Protein AF-A0A813DGF9-F1 (afdb_monomer_lite)

pLDDT: mean 77.92, std 21.29, range [31.31, 98.38]

InterPro domains:
  IPR001841 Zinc finger, RING-type [PS50089] (31-80)
  IPR013083 Zinc finger, RING/FYVE/PHD-type [G3DSA:3.30.40.10] (19-90)

Secondary structure (DSSP, 8-state):
--PPP------------------S-----B-TTT--BTTTTT-PPPPSSS------HHHHHHHHHHHHHHHSSEE-TTT--EEEEEEETTTTEEEEEE-SSSS--HHHHHHHHHHHHHHHHHHHHHHHHHHHHHHHHHHTTS------------------------PPP---------------------------------PPPPBPTTSSBEEEEEHHHHHHHHHHHH-SSPPPHHHHHHHHHS-S-B-TTT-PBPPTTSEEEEETTTTSSGGGTT--EEEHHHHHHHHH--PPP---GGGS-------S-S----------------

Structure (mmCIF, N/CA/C/O backbone):
data_AF-A0A813DGF9-F1
#
_entry.id   AF-A0A813DGF9-F1
#
loop_
_atom_site.group_PDB
_atom_site.id
_atom_site.type_symbol
_atom_site.label_atom_id
_atom_site.label_alt_id
_atom_site.label_comp_id
_atom_site.label_asym_id
_atom_site.label_entity_id
_atom_site.label_seq_id
_atom_site.pdbx_PDB_ins_code
_atom_site.Cartn_x
_atom_site.Cartn_y
_atom_site.Cartn_z
_atom_site.occupancy
_atom_site.B_iso_or_equiv
_atom_site.auth_seq_id
_atom_site.auth_comp_id
_atom_site.auth_asym_id
_atom_site.auth_atom_id
_atom_site.pdbx_PDB_model_num
ATOM 1 N N . MET A 1 1 ? -31.006 -5.789 -43.094 1.00 46.28 1 MET A N 1
ATOM 2 C CA . MET A 1 1 ? -30.765 -7.087 -42.427 1.00 46.28 1 MET A CA 1
ATOM 3 C C . MET A 1 1 ? -29.308 -7.429 -42.655 1.00 46.28 1 MET A C 1
ATOM 5 O O . MET A 1 1 ? -28.970 -8.020 -43.669 1.00 46.28 1 MET A O 1
ATOM 9 N N . THR A 1 2 ? -28.449 -6.931 -41.776 1.00 47.53 2 THR A N 1
ATOM 10 C CA . THR A 1 2 ? -26.991 -7.020 -41.894 1.00 47.53 2 THR A CA 1
ATOM 11 C C . THR A 1 2 ? -26.548 -7.972 -40.794 1.00 47.53 2 THR A C 1
ATOM 13 O O . THR A 1 2 ? -26.849 -7.726 -39.627 1.00 47.53 2 THR A O 1
ATOM 16 N N . GLN A 1 3 ? -25.976 -9.115 -41.166 1.00 48.59 3 GLN A N 1
ATOM 17 C CA . GLN A 1 3 ? -25.526 -10.118 -40.202 1.00 48.59 3 GLN A CA 1
ATOM 18 C C . GLN A 1 3 ? -24.265 -9.627 -39.472 1.00 48.59 3 GLN A C 1
ATOM 20 O O . GLN A 1 3 ? -23.427 -8.995 -40.114 1.00 48.59 3 GLN A O 1
ATOM 25 N N . PRO A 1 4 ? -24.113 -9.900 -38.163 1.00 60.97 4 PRO A N 1
ATOM 26 C CA . PRO A 1 4 ? -22.882 -9.606 -37.442 1.00 60.97 4 PRO A CA 1
ATOM 27 C C . PRO A 1 4 ? -21.800 -10.663 -37.718 1.00 60.97 4 PRO A C 1
ATOM 29 O O . PRO A 1 4 ? -22.067 -11.866 -37.700 1.00 60.97 4 PRO A O 1
ATOM 32 N N . ASP A 1 5 ? -20.580 -10.177 -37.949 1.00 49.19 5 ASP A N 1
ATOM 33 C CA . ASP A 1 5 ? -19.342 -10.944 -38.115 1.00 49.19 5 ASP A CA 1
ATOM 34 C C . ASP A 1 5 ? -18.959 -11.712 -36.830 1.00 49.19 5 ASP A C 1
ATOM 36 O O . ASP A 1 5 ? -18.790 -11.091 -35.775 1.00 49.19 5 ASP A O 1
ATOM 40 N N . PRO A 1 6 ? -18.751 -13.042 -36.880 1.00 61.94 6 PRO A N 1
ATOM 41 C CA . PRO A 1 6 ? -18.249 -13.825 -35.760 1.00 61.94 6 PRO A CA 1
ATOM 42 C C . PRO A 1 6 ? -16.731 -14.003 -35.896 1.00 61.94 6 PRO A C 1
ATOM 44 O O . PRO A 1 6 ? -16.253 -15.065 -36.291 1.00 61.94 6 PRO A O 1
ATOM 47 N N . SER A 1 7 ? -15.946 -12.969 -35.593 1.00 54.47 7 SER A N 1
ATOM 48 C CA . SER A 1 7 ? -14.483 -13.090 -35.636 1.00 54.47 7 SER A CA 1
ATOM 49 C C . SER A 1 7 ? -13.781 -12.264 -34.564 1.00 54.47 7 SER A C 1
ATOM 51 O O . SER A 1 7 ? -13.187 -11.238 -34.870 1.00 54.47 7 SER A O 1
ATOM 53 N N . LEU A 1 8 ? -13.763 -12.771 -33.328 1.00 48.72 8 LEU A N 1
ATOM 54 C CA . LEU A 1 8 ? -12.620 -12.624 -32.418 1.00 48.72 8 LEU A CA 1
ATOM 55 C C . LEU A 1 8 ? -12.470 -13.906 -31.591 1.00 48.72 8 LEU A C 1
ATOM 57 O O . LEU A 1 8 ? -13.038 -14.074 -30.514 1.00 48.72 8 LEU A O 1
ATOM 61 N N . ALA A 1 9 ? -11.715 -14.839 -32.162 1.00 43.53 9 ALA A N 1
ATOM 62 C CA . ALA A 1 9 ? -11.280 -16.063 -31.520 1.00 43.53 9 ALA A CA 1
ATOM 63 C C . ALA A 1 9 ? -10.125 -15.785 -30.541 1.00 43.53 9 ALA A C 1
ATOM 65 O O . ALA A 1 9 ? -9.100 -15.228 -30.919 1.00 43.53 9 ALA A O 1
ATOM 66 N N . GLY A 1 10 ? -10.307 -16.239 -29.299 1.00 39.06 10 GLY A N 1
ATOM 67 C CA . GLY A 1 10 ? -9.302 -16.954 -28.507 1.00 39.06 10 GLY A CA 1
ATOM 68 C C . GLY A 1 10 ? -7.955 -16.276 -28.267 1.00 39.06 10 GLY A C 1
ATOM 69 O O . GLY A 1 10 ? -6.962 -16.612 -28.908 1.00 39.06 10 GLY A O 1
ATOM 70 N N . VAL A 1 11 ? -7.875 -15.443 -27.228 1.00 43.91 11 VAL A N 1
ATOM 71 C CA . VAL A 1 11 ? -6.593 -15.153 -26.572 1.00 43.91 11 VAL A CA 1
ATOM 72 C C . VAL A 1 11 ? -6.198 -16.407 -25.785 1.00 43.91 11 VAL A C 1
ATOM 74 O O . VAL A 1 11 ? -6.754 -16.697 -24.727 1.00 43.91 11 VAL A O 1
ATOM 77 N N . ASN A 1 12 ? -5.296 -17.208 -26.351 1.00 37.22 12 ASN A N 1
ATOM 78 C CA . ASN A 1 12 ? -4.753 -18.403 -25.712 1.00 37.22 12 ASN A CA 1
ATOM 79 C C . ASN A 1 12 ? -4.005 -18.010 -24.431 1.00 37.22 12 ASN A C 1
ATOM 81 O O . ASN A 1 12 ? -2.872 -17.535 -24.483 1.00 37.22 12 ASN A O 1
ATOM 85 N N . GLY A 1 13 ? -4.628 -18.238 -23.275 1.00 36.44 13 GLY A N 1
ATOM 86 C CA . GLY A 1 13 ? -3.949 -18.234 -21.985 1.00 36.44 13 GLY A CA 1
ATOM 87 C C . GLY A 1 13 ? -2.981 -19.410 -21.916 1.00 36.44 13 GLY A C 1
ATOM 88 O O . GLY A 1 13 ? -3.355 -20.507 -21.505 1.00 36.44 13 GLY A O 1
ATOM 89 N N . THR A 1 14 ? -1.736 -19.200 -22.341 1.00 37.06 14 THR A N 1
ATOM 90 C CA . THR A 1 14 ? -0.637 -20.141 -22.112 1.00 37.06 14 THR A CA 1
ATOM 91 C C . THR A 1 14 ? -0.385 -20.252 -20.614 1.00 37.06 14 THR A C 1
ATOM 93 O O . THR A 1 14 ? 0.343 -19.458 -20.021 1.00 37.06 14 THR A O 1
ATOM 96 N N . SER A 1 15 ? -1.017 -21.250 -19.999 1.00 39.31 15 SER A N 1
ATOM 97 C CA . SER A 1 15 ? -0.647 -21.761 -18.686 1.00 39.31 15 SER A CA 1
ATOM 98 C C . SER A 1 15 ? 0.776 -22.311 -18.794 1.00 39.31 15 SER A C 1
ATOM 100 O O . SER A 1 15 ? 1.014 -23.353 -19.404 1.00 39.31 15 SER A O 1
ATOM 102 N N . LEU A 1 16 ? 1.742 -21.546 -18.286 1.00 40.16 16 LEU A N 1
ATOM 103 C CA . LEU A 1 16 ? 3.156 -21.905 -18.273 1.00 40.16 16 LEU A CA 1
ATOM 104 C C . LEU A 1 16 ? 3.376 -23.033 -17.259 1.00 40.16 16 LEU A C 1
ATOM 106 O O . LEU A 1 16 ? 3.715 -22.805 -16.099 1.00 40.16 16 LEU A O 1
ATOM 110 N N . THR A 1 17 ? 3.171 -24.271 -17.700 1.00 36.09 17 THR A N 1
ATOM 111 C CA . THR A 1 17 ? 3.641 -25.455 -16.985 1.00 36.09 17 THR A CA 1
ATOM 112 C C . THR A 1 17 ? 5.164 -25.506 -17.064 1.00 36.09 17 THR A C 1
ATOM 114 O O . THR A 1 17 ? 5.738 -25.571 -18.153 1.00 36.09 17 THR A O 1
ATOM 117 N N . CYS A 1 18 ? 5.805 -25.473 -15.897 1.00 37.09 18 CYS A N 1
ATOM 118 C CA . CYS A 1 18 ? 7.246 -25.569 -15.690 1.00 37.09 18 CYS A CA 1
ATOM 119 C C . CYS A 1 18 ? 7.809 -26.864 -16.309 1.00 37.09 18 CYS A C 1
ATOM 121 O O . CYS A 1 18 ? 7.791 -27.926 -15.690 1.00 37.09 18 CYS A O 1
ATOM 123 N N . SER A 1 19 ? 8.280 -26.788 -17.556 1.00 48.47 19 SER A N 1
ATOM 124 C CA . SER A 1 19 ? 9.034 -27.868 -18.195 1.00 48.47 19 SER A CA 1
ATOM 125 C C . SER A 1 19 ? 10.502 -27.717 -17.822 1.00 48.47 19 SER A C 1
ATOM 127 O O . SER A 1 19 ? 11.216 -26.858 -18.333 1.00 48.47 19 SER A O 1
ATOM 129 N N . SER A 1 20 ? 10.922 -28.552 -16.879 1.00 51.28 20 SER A N 1
ATOM 130 C CA . SER A 1 20 ? 12.272 -28.625 -16.333 1.00 51.28 20 SER A CA 1
ATOM 131 C C . SER A 1 20 ? 13.249 -29.209 -17.366 1.00 51.28 20 SER A C 1
ATOM 133 O O . SER A 1 20 ? 13.481 -30.416 -17.385 1.00 51.28 20 SER A O 1
ATOM 135 N N . MET A 1 21 ? 13.831 -28.370 -18.229 1.00 57.44 21 MET A N 1
ATOM 136 C CA . MET A 1 21 ? 15.004 -28.745 -19.029 1.00 57.44 21 MET A CA 1
ATOM 137 C C . MET A 1 21 ? 16.283 -28.377 -18.273 1.00 57.44 21 MET A C 1
ATOM 139 O O . MET A 1 21 ? 16.509 -27.225 -17.918 1.00 57.44 21 MET A O 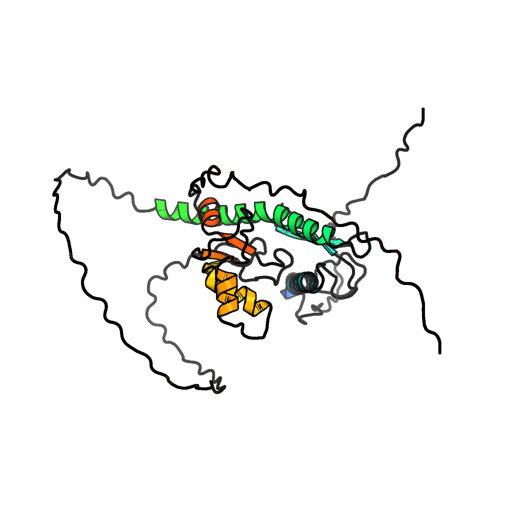1
ATOM 143 N N . GLN A 1 22 ? 17.105 -29.389 -18.005 1.00 57.62 22 GLN A N 1
ATOM 144 C CA . GLN A 1 22 ? 18.381 -29.282 -17.303 1.00 57.62 22 GLN A CA 1
ATOM 145 C C . GLN A 1 22 ? 19.440 -28.703 -18.255 1.00 57.62 22 GLN A C 1
ATOM 147 O O . GLN A 1 22 ? 20.013 -29.431 -19.063 1.00 57.62 22 GLN A O 1
ATOM 152 N N . SER A 1 23 ? 19.697 -27.397 -18.178 1.00 54.53 23 SER A N 1
ATOM 153 C CA . SER A 1 23 ? 20.867 -26.771 -18.802 1.00 54.53 23 SER A CA 1
ATOM 154 C C . SER A 1 23 ? 22.012 -26.713 -17.790 1.00 54.53 23 SER A C 1
ATOM 156 O O . SER A 1 23 ? 21.950 -25.978 -16.805 1.00 54.53 23 SER A O 1
ATOM 158 N N . ALA A 1 24 ? 23.045 -27.521 -18.028 1.00 56.22 24 ALA A N 1
ATOM 159 C CA . ALA A 1 24 ? 24.290 -27.524 -17.273 1.00 56.22 24 ALA A CA 1
ATOM 160 C C . ALA A 1 24 ? 25.056 -26.214 -17.524 1.00 56.22 24 ALA A C 1
ATOM 162 O O . ALA A 1 24 ? 25.462 -25.946 -18.653 1.00 56.22 24 ALA A O 1
ATOM 163 N N . GLY A 1 25 ? 25.217 -25.414 -16.469 1.00 54.81 25 GLY A N 1
ATOM 164 C CA . GLY A 1 25 ? 25.826 -24.083 -16.508 1.00 54.81 25 GLY A CA 1
ATOM 165 C C . GLY A 1 25 ? 24.845 -22.994 -16.082 1.00 54.81 25 GLY A C 1
ATOM 166 O O . GLY A 1 25 ? 24.588 -22.064 -16.838 1.00 54.81 25 GLY A O 1
ATOM 167 N N . THR A 1 26 ? 24.239 -23.128 -14.901 1.00 58.81 26 THR A N 1
ATOM 168 C CA . THR A 1 26 ? 23.532 -22.008 -14.276 1.00 58.81 26 THR A CA 1
ATOM 169 C C . THR A 1 26 ? 24.588 -21.049 -13.747 1.00 58.81 26 THR A C 1
ATOM 171 O O . THR A 1 26 ? 25.008 -21.177 -12.599 1.00 58.81 26 THR A O 1
ATOM 174 N N . ASP A 1 27 ? 25.050 -20.133 -14.599 1.00 71.31 27 ASP A N 1
ATOM 175 C CA . ASP A 1 27 ? 25.635 -18.887 -14.111 1.00 71.31 27 ASP A CA 1
ATOM 176 C C . ASP A 1 27 ? 24.676 -18.333 -13.054 1.00 71.31 27 ASP A C 1
ATOM 178 O O . ASP A 1 27 ? 23.461 -18.272 -13.288 1.00 71.31 27 ASP A O 1
ATOM 182 N N . ASP A 1 28 ? 25.204 -18.027 -11.870 1.00 86.69 28 ASP A N 1
ATOM 183 C CA . ASP A 1 28 ? 24.449 -17.458 -10.761 1.00 86.69 28 ASP A CA 1
ATOM 184 C C . ASP A 1 28 ? 23.833 -16.139 -11.224 1.00 86.69 28 ASP A C 1
ATOM 186 O O . ASP A 1 28 ? 24.454 -15.082 -11.185 1.00 86.69 28 ASP A O 1
ATOM 190 N N . ALA A 1 29 ? 22.609 -16.205 -11.740 1.00 95.00 29 ALA A N 1
ATOM 191 C CA . ALA A 1 29 ? 21.920 -15.029 -12.219 1.00 95.00 29 ALA A CA 1
ATOM 192 C C . ALA A 1 29 ? 21.673 -14.092 -11.031 1.00 95.00 29 ALA A C 1
ATOM 194 O O . ALA A 1 29 ? 21.059 -14.480 -10.034 1.00 95.00 29 ALA A O 1
ATOM 195 N N . GLU A 1 30 ? 22.136 -12.853 -11.145 1.00 97.75 30 GLU A N 1
ATOM 196 C CA . GLU A 1 30 ? 22.025 -11.838 -10.101 1.00 97.75 30 GLU A CA 1
ATOM 197 C C . GLU A 1 30 ? 20.956 -10.800 -10.448 1.00 97.75 30 GLU A C 1
ATOM 199 O O . GLU A 1 30 ? 20.675 -10.496 -11.611 1.00 97.75 30 GLU A O 1
ATOM 204 N N . CYS A 1 31 ? 20.330 -10.241 -9.415 1.00 97.94 31 CYS A N 1
ATOM 205 C CA . CYS A 1 31 ? 19.425 -9.110 -9.564 1.00 97.94 31 CYS A CA 1
ATOM 206 C C . CYS A 1 31 ? 20.215 -7.860 -9.968 1.00 97.94 31 CYS A C 1
ATOM 208 O O . CYS A 1 31 ? 21.104 -7.442 -9.234 1.00 97.94 31 CYS A O 1
ATOM 210 N N . ILE A 1 32 ? 19.829 -7.179 -11.050 1.00 98.00 32 ILE A N 1
ATOM 211 C CA . ILE A 1 32 ? 20.563 -5.988 -11.519 1.00 98.00 32 ILE A CA 1
ATOM 212 C C . ILE A 1 32 ? 20.507 -4.789 -10.550 1.00 98.00 32 ILE A C 1
ATOM 214 O O . ILE A 1 32 ? 21.268 -3.840 -10.699 1.00 98.00 32 ILE A O 1
ATOM 218 N N . ILE A 1 33 ? 19.560 -4.782 -9.601 1.00 97.94 33 ILE A N 1
ATOM 219 C CA . ILE A 1 33 ? 19.364 -3.664 -8.662 1.00 97.94 33 ILE A CA 1
ATOM 220 C C . ILE A 1 33 ? 20.165 -3.876 -7.376 1.00 97.94 33 ILE A C 1
ATOM 222 O O . ILE A 1 33 ? 20.836 -2.955 -6.923 1.00 97.94 33 ILE A O 1
ATOM 226 N N . CYS A 1 34 ? 20.069 -5.056 -6.757 1.00 97.88 34 CYS A N 1
ATOM 227 C CA . CYS A 1 34 ? 20.742 -5.334 -5.484 1.00 97.88 34 CYS A CA 1
ATOM 228 C C . CYS A 1 34 ? 22.014 -6.179 -5.623 1.00 97.88 34 CYS A C 1
ATOM 230 O O . CYS A 1 34 ? 22.696 -6.368 -4.625 1.00 97.88 34 CYS A O 1
ATOM 232 N N . PHE A 1 35 ? 22.318 -6.685 -6.825 1.00 97.25 35 PHE A N 1
ATOM 233 C CA . PHE A 1 35 ? 23.458 -7.565 -7.119 1.00 97.25 35 PHE A CA 1
ATOM 234 C C . PHE A 1 35 ? 23.500 -8.836 -6.261 1.00 97.25 35 PHE A C 1
ATOM 236 O O . PHE A 1 35 ? 24.558 -9.384 -5.985 1.00 97.25 35 PHE A O 1
ATOM 243 N N . GLU A 1 36 ? 22.338 -9.310 -5.809 1.00 97.81 36 GLU A N 1
ATOM 244 C CA . GLU A 1 36 ? 22.239 -10.560 -5.058 1.00 97.81 36 GLU A CA 1
ATOM 245 C C . GLU A 1 36 ? 21.766 -11.695 -5.961 1.00 97.81 36 GLU A C 1
ATOM 247 O O . GLU A 1 36 ? 20.952 -11.476 -6.867 1.00 97.81 36 GLU A O 1
ATOM 252 N N . SER A 1 37 ? 22.234 -12.912 -5.671 1.00 96.12 37 SER A N 1
ATOM 253 C CA . SER A 1 37 ? 21.814 -14.131 -6.365 1.00 96.12 37 SER A CA 1
ATOM 254 C C . SER A 1 37 ? 20.291 -14.276 -6.347 1.00 96.12 37 SER A C 1
ATOM 256 O O . SER A 1 37 ? 19.638 -14.220 -5.302 1.00 96.12 37 SER A O 1
ATOM 258 N N . LEU A 1 38 ? 19.695 -14.493 -7.517 1.00 96.00 38 LEU A N 1
ATOM 259 C CA . LEU A 1 38 ? 18.248 -14.658 -7.634 1.00 96.00 38 LEU A CA 1
ATOM 260 C C . LEU A 1 38 ? 17.785 -15.950 -6.963 1.00 96.00 38 LEU A C 1
ATOM 262 O O . LEU A 1 38 ? 16.690 -15.982 -6.408 1.00 96.00 38 LEU A O 1
ATOM 266 N N . SER A 1 39 ? 18.633 -16.978 -6.914 1.00 94.44 39 SER A N 1
ATOM 267 C CA . SER A 1 39 ? 18.348 -18.237 -6.220 1.00 94.44 39 SER A CA 1
ATOM 268 C C . SER A 1 39 ? 18.090 -18.030 -4.723 1.00 94.44 39 SER A C 1
ATOM 270 O O . SER A 1 39 ? 17.161 -18.624 -4.178 1.00 94.44 39 SER A O 1
ATOM 272 N N . SER A 1 40 ? 18.841 -17.141 -4.059 1.00 94.44 40 SER A N 1
ATOM 273 C CA . SER A 1 40 ? 18.630 -16.833 -2.633 1.00 94.44 40 SER A CA 1
ATOM 274 C C . SER A 1 40 ? 17.416 -15.930 -2.385 1.00 94.44 40 SER A C 1
ATOM 276 O O . SER A 1 40 ? 16.886 -15.891 -1.275 1.00 94.44 40 SER A O 1
ATOM 278 N N . ARG A 1 41 ? 16.940 -15.228 -3.421 1.00 95.31 41 ARG A N 1
ATOM 279 C CA . ARG A 1 41 ? 15.802 -14.296 -3.370 1.00 95.31 41 ARG A CA 1
ATOM 280 C C . ARG A 1 41 ? 14.483 -14.880 -3.889 1.00 95.31 41 ARG A C 1
ATOM 282 O O . ARG A 1 41 ? 13.515 -14.138 -4.046 1.00 95.31 41 ARG A O 1
ATOM 289 N N . GLY A 1 42 ? 14.424 -16.190 -4.130 1.00 93.81 42 GLY A N 1
ATOM 290 C CA . GLY A 1 42 ? 13.212 -16.871 -4.601 1.00 93.81 42 GLY A CA 1
ATOM 291 C C . GLY A 1 42 ? 12.993 -16.818 -6.118 1.00 93.81 42 GLY A C 1
ATOM 292 O O . GLY A 1 42 ? 11.888 -17.085 -6.583 1.00 93.81 42 GLY A O 1
ATOM 293 N N . GLY A 1 43 ? 14.033 -16.496 -6.887 1.00 94.31 43 GLY A N 1
ATOM 294 C CA . GLY A 1 43 ? 14.056 -16.515 -8.348 1.00 94.31 43 GLY A CA 1
ATOM 295 C C . GLY A 1 43 ? 13.928 -15.142 -9.012 1.00 94.31 43 GLY A C 1
ATOM 296 O O . GLY A 1 43 ? 13.803 -14.100 -8.361 1.00 94.31 43 GLY A O 1
ATOM 297 N N . SER A 1 44 ? 13.983 -15.151 -10.345 1.00 96.00 44 SER A N 1
ATOM 298 C CA . SER A 1 44 ? 13.740 -13.973 -11.177 1.00 96.00 44 SER A CA 1
ATOM 299 C C . SER A 1 44 ? 12.242 -13.717 -11.354 1.00 96.00 44 SER A C 1
ATOM 301 O O . SER A 1 44 ? 11.433 -14.644 -11.446 1.00 96.00 44 SER A O 1
ATOM 303 N N . VAL A 1 45 ? 11.856 -12.443 -11.428 1.00 96.06 45 VAL A N 1
ATOM 304 C CA . VAL A 1 45 ? 10.492 -12.068 -11.818 1.00 96.06 45 VAL A CA 1
ATOM 305 C C . VAL A 1 45 ? 10.347 -12.194 -13.337 1.00 96.06 45 VAL A C 1
ATOM 307 O O . VAL A 1 45 ? 11.154 -11.608 -14.062 1.00 96.06 45 VAL A O 1
ATOM 310 N N . PRO A 1 46 ? 9.322 -12.904 -13.846 1.00 96.00 46 PRO A N 1
ATOM 311 C CA . PRO A 1 46 ? 9.025 -12.896 -15.271 1.00 96.00 46 PRO A CA 1
ATOM 312 C C . PRO A 1 46 ? 8.534 -11.506 -15.686 1.00 96.00 46 PRO A C 1
ATOM 314 O O . PRO A 1 46 ? 7.555 -10.993 -15.140 1.00 96.00 46 PRO A O 1
ATOM 317 N N . LEU A 1 47 ? 9.219 -10.888 -16.648 1.00 96.56 47 LEU A N 1
ATOM 318 C CA . LEU A 1 47 ? 8.857 -9.565 -17.145 1.00 96.56 47 LEU A CA 1
ATOM 319 C C . LEU A 1 47 ? 7.784 -9.674 -18.239 1.00 96.56 47 LEU A C 1
ATOM 321 O O . LEU A 1 47 ? 7.956 -10.458 -19.170 1.00 96.56 47 LEU A O 1
ATOM 325 N N . PRO A 1 48 ? 6.710 -8.864 -18.189 1.00 96.19 48 PRO A N 1
ATOM 326 C CA . PRO A 1 48 ? 5.680 -8.847 -19.232 1.00 96.19 48 PRO A CA 1
ATOM 327 C C . PRO A 1 48 ? 6.090 -8.047 -20.487 1.00 96.19 48 PRO A C 1
ATOM 329 O O . PRO A 1 48 ? 5.298 -7.898 -21.416 1.00 96.19 48 PRO A O 1
ATOM 332 N N . CYS A 1 49 ? 7.304 -7.492 -20.518 1.00 96.00 49 CYS A N 1
ATOM 333 C CA . CYS A 1 49 ? 7.891 -6.800 -21.666 1.00 96.00 49 CYS A CA 1
ATOM 334 C C . CYS A 1 49 ? 9.108 -7.557 -22.217 1.00 96.00 49 CYS A C 1
ATOM 336 O O . CYS A 1 49 ? 9.587 -8.513 -21.617 1.00 96.00 49 CYS A O 1
ATOM 338 N N . ASP A 1 50 ? 9.659 -7.086 -23.337 1.00 96.88 50 ASP A N 1
ATOM 339 C CA . ASP A 1 50 ? 10.756 -7.760 -24.051 1.00 96.88 50 ASP A CA 1
ATOM 340 C C . ASP A 1 50 ? 12.143 -7.611 -23.393 1.00 96.88 50 ASP A C 1
ATOM 342 O O . ASP A 1 50 ? 13.150 -8.083 -23.930 1.00 96.88 50 ASP A O 1
ATOM 346 N N . CYS A 1 51 ? 12.212 -6.972 -22.222 1.00 97.69 51 CYS A N 1
ATOM 347 C CA . CYS A 1 51 ? 13.442 -6.810 -21.454 1.00 97.69 51 CYS A CA 1
ATOM 348 C C . CYS A 1 51 ? 14.043 -8.166 -21.066 1.00 97.69 51 CYS A C 1
ATOM 350 O O . CYS A 1 51 ? 13.342 -9.080 -20.639 1.00 97.69 51 CYS A O 1
ATOM 352 N N . LYS A 1 52 ? 15.371 -8.275 -21.168 1.00 97.00 52 LYS A N 1
ATOM 353 C CA . LYS A 1 52 ? 16.136 -9.474 -20.773 1.00 97.00 52 LYS A CA 1
ATOM 354 C C . LYS A 1 52 ? 16.843 -9.327 -19.425 1.00 97.00 52 LYS A C 1
ATOM 356 O O . LYS A 1 52 ? 17.599 -10.199 -19.022 1.00 97.00 52 LYS A O 1
ATOM 361 N N . VAL A 1 53 ? 16.606 -8.208 -18.750 1.00 97.19 53 VAL A N 1
ATOM 362 C CA . VAL A 1 53 ? 17.203 -7.889 -17.456 1.00 97.19 53 VAL A CA 1
ATOM 363 C C . VAL A 1 53 ? 16.485 -8.663 -16.356 1.00 97.19 53 VAL A C 1
ATOM 365 O O . VAL A 1 53 ? 15.267 -8.827 -16.407 1.00 97.19 53 VAL A O 1
ATOM 368 N N . LEU A 1 54 ? 17.236 -9.134 -15.365 1.00 97.38 54 LEU A N 1
ATOM 369 C CA . LEU A 1 54 ? 16.706 -9.949 -14.282 1.00 97.38 54 LEU A CA 1
ATOM 370 C C . LEU A 1 54 ? 16.609 -9.146 -12.982 1.00 97.38 54 LEU A C 1
ATOM 372 O O . LEU A 1 54 ? 17.531 -8.428 -12.588 1.00 97.38 54 LEU A O 1
ATOM 376 N N . TYR A 1 55 ? 15.474 -9.297 -12.307 1.00 98.12 55 TYR A N 1
ATOM 377 C CA . TYR A 1 55 ? 15.165 -8.649 -11.037 1.00 98.12 55 TYR A CA 1
ATOM 378 C C . TYR A 1 55 ? 14.659 -9.690 -10.044 1.00 98.12 55 TYR A C 1
ATOM 380 O O . TYR A 1 55 ? 13.913 -10.594 -10.429 1.00 98.12 55 TYR A O 1
ATOM 388 N N . CYS A 1 56 ? 15.007 -9.541 -8.767 1.00 97.50 56 CYS A N 1
ATOM 389 C CA . CYS A 1 56 ? 14.298 -10.245 -7.703 1.00 97.50 56 CYS A CA 1
ATOM 390 C C . CYS A 1 56 ? 12.923 -9.598 -7.464 1.00 97.50 56 CYS A C 1
ATOM 392 O O . CYS A 1 56 ? 12.707 -8.428 -7.801 1.00 97.50 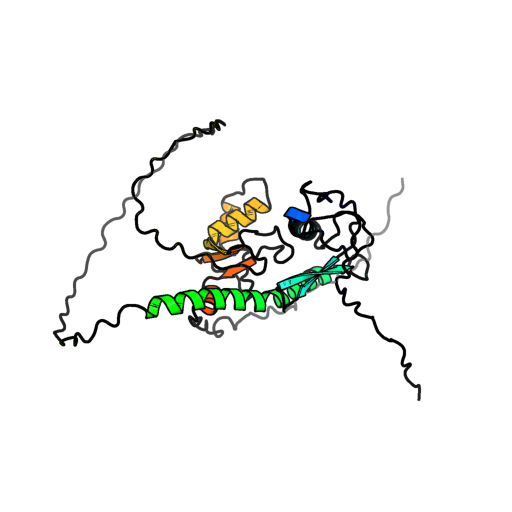56 CYS A O 1
ATOM 394 N N . SER A 1 57 ? 12.001 -10.346 -6.853 1.00 94.88 57 SER A N 1
ATOM 395 C CA . SER A 1 57 ? 10.633 -9.885 -6.559 1.00 94.88 57 SER A CA 1
ATOM 396 C C . SER A 1 57 ? 10.596 -8.571 -5.784 1.00 94.88 57 SER A C 1
ATOM 398 O O . SER A 1 57 ? 9.859 -7.662 -6.156 1.00 94.88 57 SER A O 1
ATOM 400 N N . HIS A 1 58 ? 11.448 -8.435 -4.766 1.00 95.00 58 HIS A N 1
ATOM 401 C CA . HIS A 1 58 ? 11.497 -7.250 -3.916 1.00 95.00 58 HIS A CA 1
ATOM 402 C C . HIS A 1 58 ? 11.961 -5.991 -4.664 1.00 95.00 58 HIS A C 1
ATOM 404 O O . HIS A 1 58 ? 11.339 -4.937 -4.558 1.00 95.00 58 HIS A O 1
ATOM 410 N N . CYS A 1 59 ? 13.046 -6.085 -5.440 1.00 97.38 59 CYS A N 1
ATOM 411 C CA . CYS A 1 59 ? 13.557 -4.942 -6.197 1.00 97.38 59 CYS A CA 1
ATOM 412 C C . CYS A 1 59 ? 12.621 -4.542 -7.340 1.00 97.38 59 CYS A C 1
ATOM 414 O O . CYS A 1 59 ? 12.487 -3.351 -7.612 1.00 97.38 59 CYS A O 1
ATOM 416 N N . TRP A 1 60 ? 11.972 -5.515 -7.986 1.00 97.25 60 TRP A N 1
ATOM 417 C CA . TRP A 1 60 ? 10.959 -5.250 -9.005 1.00 97.25 60 TRP A CA 1
ATOM 418 C C . TRP A 1 60 ? 9.770 -4.483 -8.420 1.00 97.25 60 TRP A C 1
ATOM 420 O O . TRP A 1 60 ? 9.460 -3.392 -8.894 1.00 97.25 60 TRP A O 1
ATOM 430 N N . ASP A 1 61 ? 9.165 -5.003 -7.349 1.00 95.94 61 ASP A N 1
ATOM 431 C CA . ASP A 1 61 ? 8.019 -4.379 -6.679 1.00 95.94 61 ASP A CA 1
ATOM 432 C C . ASP A 1 61 ? 8.343 -2.962 -6.185 1.00 95.94 61 ASP A C 1
ATOM 434 O O . ASP A 1 61 ? 7.631 -2.006 -6.495 1.00 95.94 61 ASP A O 1
ATOM 438 N N . ARG A 1 62 ? 9.491 -2.791 -5.516 1.00 95.38 62 ARG A N 1
ATOM 439 C CA . ARG A 1 62 ? 9.941 -1.478 -5.037 1.00 95.38 62 ARG A CA 1
ATOM 440 C C . ARG A 1 62 ? 10.152 -0.478 -6.169 1.00 95.38 62 ARG A C 1
ATOM 442 O O . ARG A 1 62 ? 9.845 0.701 -6.003 1.00 95.38 62 ARG A O 1
ATOM 449 N N . ALA A 1 63 ? 10.692 -0.917 -7.303 1.00 96.81 63 ALA A N 1
ATOM 450 C CA . ALA A 1 63 ? 10.917 -0.032 -8.437 1.00 96.81 63 ALA A CA 1
ATOM 451 C C . ALA A 1 63 ? 9.599 0.378 -9.121 1.00 96.81 63 ALA A C 1
ATOM 453 O O . ALA A 1 63 ? 9.464 1.540 -9.504 1.00 96.81 63 ALA A O 1
ATOM 454 N N . LEU A 1 64 ? 8.612 -0.525 -9.199 1.00 95.94 64 LEU A N 1
ATOM 455 C CA . LEU A 1 64 ? 7.260 -0.186 -9.659 1.00 95.94 64 LEU A CA 1
ATOM 456 C C . LEU A 1 64 ? 6.553 0.776 -8.698 1.00 95.94 64 LEU A C 1
ATOM 458 O O . LEU A 1 64 ? 5.945 1.750 -9.137 1.00 95.94 64 LEU A O 1
ATOM 462 N N . ALA A 1 65 ? 6.661 0.543 -7.389 1.00 94.19 65 ALA A N 1
ATOM 463 C CA . ALA A 1 65 ? 6.112 1.442 -6.378 1.00 94.19 65 ALA A CA 1
ATOM 464 C C . ALA A 1 65 ? 6.723 2.847 -6.495 1.00 94.19 65 ALA A C 1
ATOM 466 O O . ALA A 1 65 ? 6.005 3.844 -6.516 1.00 94.19 65 ALA A O 1
ATOM 467 N N . ALA A 1 66 ? 8.048 2.924 -6.662 1.00 93.75 66 ALA A N 1
ATOM 468 C CA . ALA A 1 66 ? 8.752 4.187 -6.850 1.00 93.75 66 ALA A CA 1
ATOM 469 C C . ALA A 1 66 ? 8.299 4.926 -8.118 1.00 93.75 66 ALA A C 1
ATOM 471 O O . ALA A 1 66 ? 8.068 6.134 -8.066 1.00 93.75 66 ALA A O 1
ATOM 472 N N . SER A 1 67 ? 8.131 4.225 -9.247 1.00 94.75 67 SER A N 1
ATOM 473 C CA . SER A 1 67 ? 7.630 4.867 -10.465 1.00 94.75 67 SER A CA 1
ATOM 474 C C . SER A 1 67 ? 6.190 5.351 -10.291 1.00 94.75 67 SER A C 1
ATOM 476 O O . SER A 1 67 ? 5.859 6.437 -10.758 1.00 94.75 67 SER A O 1
ATOM 478 N N . MET A 1 68 ? 5.348 4.608 -9.568 1.00 91.19 68 MET A N 1
ATOM 479 C CA . MET A 1 68 ? 3.972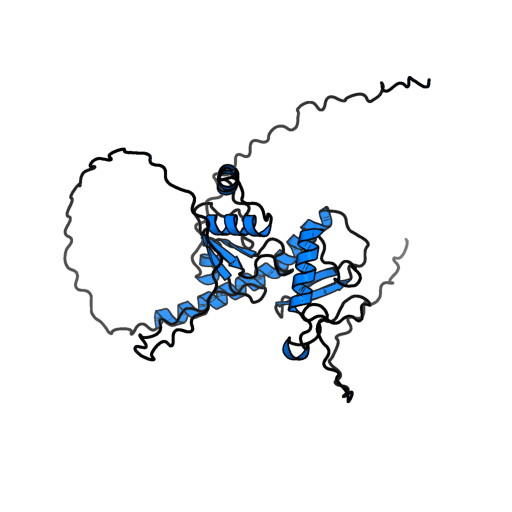 5.026 -9.301 1.00 91.19 68 MET A CA 1
ATOM 480 C C . MET A 1 68 ? 3.895 6.285 -8.453 1.00 91.19 68 MET A C 1
ATOM 482 O O . MET A 1 68 ? 3.112 7.174 -8.776 1.00 91.19 68 MET A O 1
ATOM 486 N N . SER A 1 69 ? 4.728 6.396 -7.422 1.00 89.19 69 SER A N 1
ATOM 487 C CA . SER A 1 69 ? 4.805 7.618 -6.620 1.00 89.19 69 SER A CA 1
ATOM 488 C C . SER A 1 69 ? 5.350 8.798 -7.429 1.00 89.19 69 SER A C 1
ATOM 490 O O . SER A 1 69 ? 4.892 9.921 -7.255 1.00 89.19 69 SER A O 1
ATOM 492 N N . ALA A 1 70 ? 6.302 8.554 -8.337 1.00 91.00 70 ALA A N 1
ATOM 493 C CA . ALA A 1 70 ? 6.949 9.614 -9.110 1.00 91.00 70 ALA A CA 1
ATOM 494 C C . ALA A 1 70 ? 6.125 10.115 -10.309 1.00 91.00 70 ALA A C 1
ATOM 496 O O . ALA A 1 70 ? 6.184 11.298 -10.634 1.00 91.00 70 ALA A O 1
ATOM 497 N N . CYS A 1 71 ? 5.403 9.232 -11.007 1.00 90.75 71 CYS A N 1
ATOM 498 C CA . CYS A 1 71 ? 4.709 9.578 -12.256 1.00 90.75 71 CYS A CA 1
ATOM 499 C C . CYS A 1 71 ? 3.266 9.069 -12.357 1.00 90.75 71 CYS A C 1
ATOM 501 O O . CYS A 1 71 ? 2.633 9.253 -13.394 1.00 90.75 71 CYS A O 1
ATOM 503 N N . GLY A 1 72 ? 2.743 8.420 -11.314 1.00 89.19 72 GLY A N 1
ATOM 504 C CA . GLY A 1 72 ? 1.388 7.864 -11.303 1.00 89.19 72 GLY A CA 1
ATOM 505 C C . GLY A 1 72 ? 1.240 6.499 -11.982 1.00 89.19 72 GLY A C 1
ATOM 506 O O . GLY A 1 72 ? 0.146 5.935 -11.960 1.00 89.19 72 GLY A O 1
ATOM 507 N N . TRP A 1 73 ? 2.326 5.943 -12.539 1.00 90.31 73 TRP A N 1
ATOM 508 C CA . TRP A 1 73 ? 2.322 4.693 -13.308 1.00 90.31 73 TRP A CA 1
ATOM 509 C C . TRP A 1 73 ? 3.357 3.682 -12.815 1.00 90.31 73 TRP A C 1
ATOM 511 O O . TRP A 1 73 ? 4.494 4.033 -12.492 1.00 90.31 73 TRP A O 1
ATOM 521 N N . ALA A 1 74 ? 2.992 2.400 -12.822 1.00 94.06 74 ALA A N 1
ATOM 522 C CA . ALA A 1 74 ? 3.955 1.313 -12.678 1.00 94.06 74 ALA A CA 1
ATOM 523 C C . ALA A 1 74 ? 4.723 1.184 -13.997 1.00 94.06 74 ALA A C 1
ATOM 525 O O . ALA A 1 74 ? 4.139 0.853 -15.026 1.00 94.06 74 ALA A O 1
ATOM 526 N N . LEU A 1 75 ? 6.023 1.468 -13.990 1.00 95.62 75 LEU A N 1
ATOM 527 C CA . LEU A 1 75 ? 6.867 1.452 -15.180 1.00 95.62 75 LEU A CA 1
ATOM 528 C C . LEU A 1 75 ? 7.992 0.439 -15.006 1.00 95.62 75 LEU A C 1
ATOM 530 O O . LEU A 1 75 ? 8.660 0.412 -13.975 1.00 95.62 75 LEU A O 1
ATOM 534 N N . CYS A 1 76 ? 8.265 -0.350 -16.046 1.00 97.38 76 CYS A N 1
ATOM 535 C CA . CYS A 1 76 ? 9.435 -1.228 -16.041 1.00 97.38 76 CYS A CA 1
ATOM 536 C C . CYS A 1 76 ? 10.724 -0.415 -15.799 1.00 97.38 76 CYS A C 1
ATOM 538 O O . CYS A 1 76 ? 10.981 0.520 -16.561 1.00 97.38 76 CYS A O 1
ATOM 540 N N . PRO A 1 77 ? 11.598 -0.792 -14.847 1.00 97.81 77 PRO A N 1
ATOM 541 C CA . PRO A 1 77 ? 12.819 -0.035 -14.561 1.00 97.81 77 PRO A CA 1
ATOM 542 C C . PRO A 1 77 ? 13.821 -0.015 -15.726 1.00 97.81 77 PRO A C 1
ATOM 544 O O . PRO A 1 77 ? 14.661 0.875 -15.789 1.00 97.81 77 PRO A O 1
ATOM 547 N N . SER A 1 78 ? 13.726 -0.977 -16.655 1.00 97.75 78 SER A N 1
ATOM 548 C CA . SER A 1 78 ? 14.559 -1.043 -17.865 1.00 97.75 78 SER A CA 1
ATOM 549 C C . SER A 1 78 ? 13.994 -0.210 -19.018 1.00 97.75 78 SER A C 1
ATOM 551 O O . SER A 1 78 ? 14.599 0.771 -19.436 1.00 97.75 78 SER A O 1
ATOM 553 N N . CYS A 1 79 ? 12.837 -0.602 -19.565 1.00 97.00 79 CYS A N 1
ATOM 554 C CA . CYS A 1 79 ? 12.298 -0.003 -20.794 1.00 97.00 79 CYS A CA 1
ATOM 555 C C . CYS A 1 79 ? 11.250 1.085 -20.553 1.00 97.00 79 CYS A C 1
ATOM 557 O O . CYS A 1 79 ? 10.716 1.630 -21.517 1.00 97.00 79 CYS A O 1
ATOM 559 N N . ARG A 1 80 ? 10.896 1.354 -19.289 1.00 95.75 80 ARG A N 1
ATOM 560 C CA . ARG A 1 80 ? 9.847 2.303 -18.880 1.00 95.75 80 ARG A CA 1
ATOM 561 C C . ARG A 1 80 ? 8.472 2.049 -19.504 1.00 95.75 80 ARG A C 1
ATOM 563 O O . ARG A 1 80 ? 7.621 2.928 -19.482 1.00 95.75 80 ARG A O 1
ATOM 570 N N . SER A 1 81 ? 8.232 0.854 -20.051 1.00 94.81 81 SER A N 1
ATOM 571 C CA . SER A 1 81 ? 6.904 0.485 -20.546 1.00 94.81 81 SER A CA 1
ATOM 572 C C . SER A 1 81 ? 5.902 0.448 -19.386 1.00 94.81 81 SER A C 1
ATOM 574 O O . SER A 1 81 ? 6.272 -0.033 -18.307 1.00 94.81 81 SER A O 1
ATOM 576 N N . PRO A 1 82 ? 4.661 0.924 -19.594 1.00 94.12 82 PRO A N 1
ATOM 577 C CA . PRO A 1 82 ? 3.627 0.907 -18.573 1.00 94.12 82 PRO A CA 1
ATOM 578 C C . PRO A 1 82 ? 3.183 -0.522 -18.262 1.00 94.12 82 PRO A C 1
ATOM 580 O O . PRO A 1 82 ? 2.968 -1.345 -19.159 1.00 94.12 82 PRO A O 1
ATOM 583 N N . MET A 1 83 ? 3.043 -0.792 -16.971 1.00 95.00 83 MET A N 1
ATOM 584 C CA . MET A 1 83 ? 2.662 -2.079 -16.415 1.00 95.00 83 MET A CA 1
ATOM 585 C C . MET A 1 83 ? 1.316 -1.953 -15.724 1.00 95.00 83 MET A C 1
ATOM 587 O O . MET A 1 83 ? 1.084 -1.043 -14.934 1.00 95.00 83 MET A O 1
ATOM 591 N N . GLN A 1 84 ? 0.435 -2.893 -16.024 1.00 93.81 84 GLN A N 1
ATOM 592 C CA . GLN A 1 84 ? -0.770 -3.131 -15.261 1.00 93.81 84 GLN A CA 1
ATOM 593 C C . GLN A 1 84 ? -0.446 -4.153 -14.174 1.00 93.81 84 GLN A C 1
ATOM 595 O O . GLN A 1 84 ? 0.220 -5.165 -14.417 1.00 93.81 84 GLN A O 1
ATOM 600 N N . VAL A 1 85 ? -0.911 -3.851 -12.968 1.00 94.81 85 VAL A N 1
ATOM 601 C CA . VAL A 1 85 ? -0.723 -4.690 -11.792 1.00 94.81 85 VAL A CA 1
ATOM 602 C C . VAL A 1 85 ? -2.085 -5.136 -11.300 1.00 94.81 85 VAL A C 1
ATOM 604 O O . VAL A 1 85 ? -2.984 -4.315 -11.114 1.00 94.81 85 VAL A O 1
ATOM 607 N N . ASP A 1 86 ? -2.220 -6.440 -11.119 1.00 94.88 86 ASP A N 1
ATOM 608 C CA . ASP A 1 86 ? -3.408 -7.094 -10.590 1.00 94.88 86 ASP A CA 1
ATOM 609 C C . ASP A 1 86 ? -2.999 -8.007 -9.433 1.00 94.88 86 ASP A C 1
ATOM 611 O O . ASP A 1 86 ? -1.898 -8.558 -9.428 1.00 94.88 86 ASP A O 1
ATOM 615 N N . LEU A 1 87 ? -3.877 -8.191 -8.454 1.00 95.19 87 LEU A N 1
ATOM 616 C CA . LEU A 1 87 ? -3.697 -9.163 -7.383 1.00 95.19 87 LEU A CA 1
ATOM 617 C C . LEU A 1 87 ? -4.532 -10.406 -7.690 1.00 95.19 87 LEU A C 1
ATOM 619 O O . LEU A 1 87 ? -5.755 -10.332 -7.800 1.00 95.19 87 LEU A O 1
ATOM 623 N N . GLU A 1 88 ? -3.881 -11.562 -7.805 1.00 94.88 88 GLU A N 1
ATOM 624 C CA . GLU A 1 88 ? -4.576 -12.834 -7.975 1.00 94.88 88 GLU A CA 1
ATOM 625 C C . GLU A 1 88 ? -5.202 -13.278 -6.636 1.00 94.88 88 GLU A C 1
ATOM 627 O O . GLU A 1 88 ? -4.467 -13.630 -5.705 1.00 94.88 88 GLU A O 1
ATOM 632 N N . PRO A 1 89 ? -6.546 -13.341 -6.512 1.00 89.25 89 PRO A N 1
ATOM 633 C CA . PRO A 1 89 ? -7.198 -13.557 -5.216 1.00 89.25 89 PRO A CA 1
ATOM 634 C C . PRO A 1 89 ? -6.921 -14.928 -4.595 1.00 89.25 89 PRO A C 1
ATOM 636 O O . PRO A 1 89 ? -7.038 -15.096 -3.389 1.00 89.25 89 PRO A O 1
ATOM 639 N N . LYS A 1 90 ? -6.577 -15.934 -5.407 1.00 89.06 90 LYS A N 1
ATOM 640 C CA . LYS A 1 90 ? -6.388 -17.313 -4.930 1.00 89.06 90 LYS A CA 1
ATOM 641 C C . LYS A 1 90 ? -5.076 -17.514 -4.185 1.00 89.06 90 LYS A C 1
ATOM 643 O O . LYS A 1 90 ? -4.997 -18.369 -3.312 1.00 89.06 90 LYS A O 1
ATOM 648 N N . CYS A 1 91 ? -4.040 -16.784 -4.581 1.00 88.81 91 CYS A N 1
ATOM 649 C CA . CYS A 1 91 ? -2.681 -16.990 -4.090 1.00 88.81 91 CYS A CA 1
ATOM 650 C C . CYS A 1 91 ? -2.079 -15.728 -3.459 1.00 88.81 91 CYS A C 1
ATOM 652 O O . CYS A 1 91 ? -0.983 -15.804 -2.912 1.00 88.81 91 CYS A O 1
ATOM 654 N N . GLY A 1 92 ? -2.760 -14.577 -3.551 1.00 88.50 92 GLY A N 1
ATOM 655 C CA . GLY A 1 92 ? -2.246 -13.297 -3.062 1.00 88.50 92 GLY A CA 1
ATOM 656 C C . GLY A 1 92 ? -1.005 -12.822 -3.816 1.00 88.50 92 GLY A C 1
ATOM 657 O O . GLY A 1 92 ? -0.219 -12.043 -3.284 1.00 88.50 92 GLY A O 1
ATOM 658 N N . ARG A 1 93 ? -0.792 -13.307 -5.046 1.00 91.69 93 ARG A N 1
ATOM 659 C CA . ARG A 1 93 ? 0.365 -12.949 -5.866 1.00 91.69 93 ARG A CA 1
ATOM 660 C C . ARG A 1 93 ? 0.014 -11.825 -6.829 1.00 91.69 93 ARG A C 1
ATOM 662 O O . ARG A 1 93 ? -1.055 -11.813 -7.431 1.00 91.69 93 ARG A O 1
ATOM 669 N N . LEU A 1 94 ? 0.968 -10.923 -7.024 1.00 94.25 94 LEU A N 1
ATOM 670 C CA . LEU A 1 94 ? 0.884 -9.890 -8.044 1.00 94.25 94 LEU A CA 1
ATOM 671 C C . LEU A 1 94 ? 1.096 -10.476 -9.440 1.00 94.25 94 LEU A C 1
ATOM 673 O O . LEU A 1 94 ? 2.098 -11.150 -9.706 1.00 94.25 94 LEU A O 1
ATOM 677 N N . LEU A 1 95 ? 0.153 -10.185 -10.327 1.00 95.12 95 LEU A N 1
ATOM 678 C CA . LEU A 1 95 ? 0.228 -10.431 -11.754 1.00 95.12 95 LEU A CA 1
ATOM 679 C C . LEU A 1 95 ? 0.591 -9.122 -12.447 1.00 95.12 95 LEU A C 1
ATOM 681 O O . LEU A 1 95 ? -0.043 -8.089 -12.241 1.00 95.12 95 LEU A O 1
ATOM 685 N N . PHE A 1 96 ? 1.627 -9.182 -13.277 1.00 95.50 96 PHE A N 1
ATOM 686 C CA . PHE A 1 96 ? 2.097 -8.046 -14.056 1.00 95.50 96 PHE A CA 1
ATOM 687 C C . PHE A 1 96 ? 1.770 -8.297 -15.519 1.00 95.50 96 PHE A C 1
ATOM 689 O O . PHE A 1 96 ? 2.186 -9.307 -16.088 1.00 95.50 96 PHE A O 1
ATOM 696 N N . THR A 1 97 ? 1.046 -7.374 -16.135 1.00 95.62 97 THR A N 1
ATOM 697 C CA . THR A 1 97 ? 0.743 -7.404 -17.567 1.00 95.62 97 THR A CA 1
ATOM 698 C C . THR A 1 97 ? 1.208 -6.106 -18.211 1.00 95.62 97 THR A C 1
ATOM 700 O O . THR A 1 97 ? 1.271 -5.057 -17.573 1.00 95.62 97 THR A O 1
ATOM 703 N N . ARG A 1 98 ? 1.607 -6.166 -19.481 1.00 94.94 98 ARG A N 1
ATOM 704 C CA . ARG A 1 98 ? 1.957 -4.958 -20.231 1.00 94.94 98 ARG A CA 1
ATOM 705 C C . ARG A 1 98 ? 0.663 -4.229 -20.569 1.00 94.94 98 ARG A C 1
ATOM 707 O O . ARG A 1 98 ? -0.231 -4.840 -21.150 1.00 94.94 98 ARG A O 1
ATOM 714 N N . SER A 1 99 ? 0.577 -2.942 -20.241 1.00 91.25 99 SER A N 1
ATOM 715 C CA . SER A 1 99 ? -0.589 -2.151 -20.635 1.00 91.25 99 SER A CA 1
ATOM 716 C C . SER A 1 99 ? -0.621 -2.020 -22.170 1.00 91.25 99 SER A C 1
ATOM 718 O O . SER A 1 99 ? 0.405 -1.660 -22.760 1.00 91.25 99 SER A O 1
ATOM 720 N N . PRO A 1 100 ? -1.743 -2.338 -22.845 1.00 84.38 100 PRO A N 1
ATOM 721 C CA . PRO A 1 100 ? -1.821 -2.373 -24.308 1.00 84.38 100 PRO A CA 1
ATOM 722 C C . PRO A 1 100 ? -1.862 -0.985 -24.978 1.00 84.38 100 PRO A C 1
ATOM 724 O O . PRO A 1 100 ? -1.843 -0.912 -26.205 1.00 84.38 100 PRO A O 1
ATOM 727 N N . GLY A 1 101 ? -1.902 0.112 -24.215 1.00 75.69 101 GLY A N 1
ATOM 728 C CA . GLY A 1 101 ? -2.016 1.480 -24.729 1.00 75.69 101 GLY A CA 1
ATOM 729 C C . GLY A 1 101 ? -0.870 2.392 -24.290 1.00 75.69 101 GLY A C 1
ATOM 730 O O . GLY A 1 101 ? -0.191 2.124 -23.298 1.00 75.69 101 GLY A O 1
ATOM 731 N N . GLY A 1 102 ? -0.650 3.478 -25.040 1.00 72.94 102 GLY A N 1
ATOM 732 C CA . GLY A 1 102 ? 0.243 4.575 -24.644 1.00 72.94 102 GLY A CA 1
ATOM 733 C C . GLY A 1 102 ? -0.161 5.218 -23.310 1.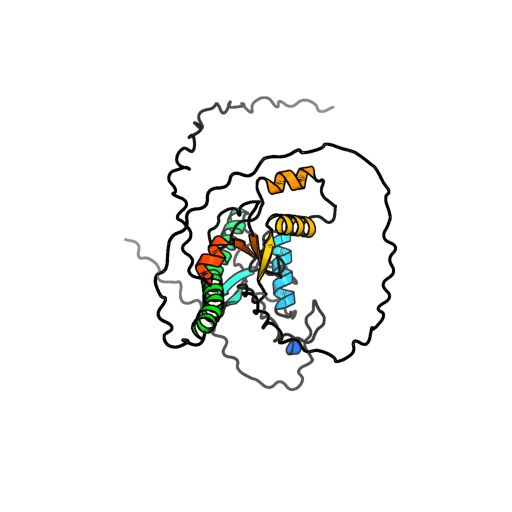00 72.94 102 GLY A C 1
ATOM 734 O O . GLY A 1 102 ? -1.140 4.808 -22.694 1.00 72.94 102 GLY A O 1
ATOM 735 N N . ALA A 1 103 ? 0.610 6.213 -22.854 1.00 65.38 103 ALA A N 1
ATOM 736 C CA . ALA A 1 103 ? 0.409 6.873 -21.560 1.00 65.38 103 ALA A CA 1
ATOM 737 C C . ALA A 1 103 ? -1.062 7.303 -21.374 1.00 65.38 103 ALA A C 1
ATOM 739 O O . ALA A 1 103 ? -1.531 8.166 -22.120 1.00 65.38 103 ALA A O 1
ATOM 740 N N . PRO A 1 104 ? -1.803 6.704 -20.430 1.00 67.00 104 PRO A N 1
ATOM 741 C CA . PRO A 1 104 ? -3.201 7.055 -20.262 1.00 67.00 104 PRO A CA 1
ATOM 742 C C . PRO A 1 104 ? -3.379 8.410 -19.567 1.00 67.00 104 PRO A C 1
ATOM 744 O O . PRO A 1 104 ? -2.461 8.926 -18.928 1.00 67.00 104 PRO A O 1
ATOM 747 N N . GLY A 1 105 ? -4.574 8.993 -19.678 1.00 79.44 105 GLY A N 1
ATOM 748 C CA . GLY A 1 105 ? -4.923 10.220 -18.955 1.00 79.44 105 GLY A CA 1
ATOM 749 C C . GLY A 1 105 ? -4.952 10.028 -17.430 1.00 79.44 105 GLY A C 1
ATOM 750 O O . GLY A 1 105 ? -5.027 8.902 -16.938 1.00 79.44 105 GLY A O 1
ATOM 751 N N . GLN A 1 106 ? -4.928 11.133 -16.671 1.00 74.56 106 GLN A N 1
ATOM 752 C CA . GLN A 1 106 ? -4.966 11.122 -15.196 1.00 74.56 106 GLN A CA 1
ATOM 753 C C . GLN A 1 106 ? -6.161 10.346 -14.618 1.00 74.56 106 GLN A C 1
ATOM 755 O O . GLN A 1 106 ? -5.983 9.626 -13.645 1.00 74.56 106 GLN A O 1
ATOM 760 N N . ALA A 1 107 ? -7.343 10.406 -15.242 1.00 76.88 107 ALA A N 1
ATOM 761 C CA . ALA A 1 107 ? -8.531 9.676 -14.782 1.00 76.88 107 ALA A CA 1
ATOM 762 C C . ALA A 1 107 ? -8.300 8.155 -14.661 1.00 76.88 107 ALA A C 1
ATOM 764 O O . ALA A 1 107 ? -8.805 7.511 -13.746 1.00 76.88 107 ALA A O 1
ATOM 765 N N . MET A 1 108 ? -7.464 7.589 -15.534 1.00 78.69 108 MET A N 1
ATOM 766 C CA . MET A 1 108 ? -7.135 6.165 -15.499 1.00 78.69 108 MET A CA 1
ATOM 767 C C . MET A 1 108 ? -6.143 5.820 -14.369 1.00 78.69 108 MET A C 1
ATOM 769 O O . MET A 1 108 ? -6.027 4.652 -13.998 1.00 78.69 108 MET A O 1
ATOM 773 N N . GLN A 1 109 ? -5.447 6.811 -13.789 1.00 80.94 109 GLN A N 1
ATOM 774 C CA . GLN A 1 109 ? -4.555 6.610 -12.638 1.00 80.94 109 GLN A CA 1
ATOM 775 C C . GLN A 1 109 ? -5.328 6.249 -11.369 1.00 80.94 109 GLN A C 1
ATOM 777 O O . GLN A 1 109 ? -5.013 5.274 -10.688 1.00 80.94 109 GLN A O 1
ATOM 782 N N . ASP A 1 110 ? -6.361 7.019 -11.050 1.00 82.44 110 ASP A N 1
ATOM 783 C CA . ASP A 1 110 ? -7.140 6.772 -9.837 1.00 82.44 110 ASP A CA 1
ATOM 784 C C . ASP A 1 110 ? -7.991 5.506 -9.965 1.00 82.44 110 ASP A C 1
ATOM 786 O O . ASP A 1 110 ? -8.138 4.750 -9.001 1.00 82.44 110 ASP A O 1
ATOM 790 N N . GLU A 1 111 ? -8.460 5.206 -11.179 1.00 88.88 111 GLU A N 1
ATOM 791 C CA . GLU A 1 111 ? -9.206 3.984 -11.470 1.00 88.88 111 GLU A CA 1
ATOM 792 C C . GLU A 1 111 ? -8.369 2.718 -11.225 1.00 88.88 111 GLU A C 1
ATOM 794 O O . GLU A 1 111 ? -8.847 1.774 -10.586 1.00 88.88 111 GLU A O 1
ATOM 799 N N . TRP A 1 112 ? -7.099 2.689 -11.659 1.00 87.19 112 TRP A N 1
ATOM 800 C CA . TRP A 1 112 ? -6.271 1.498 -11.446 1.00 87.19 112 TRP A CA 1
ATOM 801 C C . TRP A 1 112 ? -5.941 1.287 -9.962 1.00 87.19 112 TRP A C 1
ATOM 803 O O . TRP A 1 112 ? -5.971 0.139 -9.510 1.00 87.19 112 TRP A O 1
ATOM 813 N N . ARG A 1 113 ? -5.679 2.364 -9.197 1.00 88.69 113 ARG A N 1
ATOM 814 C CA . ARG A 1 113 ? -5.434 2.282 -7.743 1.00 88.69 113 ARG A CA 1
ATOM 815 C C . ARG A 1 113 ? -6.650 1.725 -7.029 1.00 88.69 113 ARG A C 1
ATOM 817 O O . ARG A 1 113 ? -6.533 0.753 -6.288 1.00 88.69 113 ARG A O 1
ATOM 824 N N . LYS A 1 114 ? -7.819 2.317 -7.295 1.00 90.44 114 LYS A N 1
ATOM 825 C CA . LYS A 1 114 ? -9.095 1.887 -6.719 1.00 90.44 114 LYS A CA 1
ATOM 826 C C . LYS A 1 114 ? -9.325 0.397 -6.961 1.00 90.44 114 LYS A C 1
ATOM 828 O O . LYS A 1 114 ? -9.585 -0.345 -6.019 1.00 90.44 114 LYS A O 1
ATOM 833 N N . ARG A 1 115 ? -9.126 -0.054 -8.199 1.00 92.50 115 ARG A N 1
ATOM 834 C CA . ARG A 1 115 ? -9.256 -1.463 -8.581 1.00 92.50 115 ARG A CA 1
ATOM 835 C C . ARG A 1 115 ? -8.277 -2.374 -7.832 1.00 92.50 115 ARG A C 1
ATOM 837 O O . ARG A 1 115 ? -8.681 -3.442 -7.379 1.00 92.50 115 ARG A O 1
ATOM 844 N N . LEU A 1 116 ? -7.009 -1.979 -7.683 1.00 92.69 116 LEU A N 1
ATOM 845 C CA . LEU A 1 116 ? -6.026 -2.779 -6.940 1.00 92.69 116 LEU A CA 1
ATOM 846 C C . LEU A 1 116 ? -6.393 -2.879 -5.449 1.00 92.69 116 LEU A C 1
ATOM 848 O O . LEU A 1 116 ? -6.302 -3.962 -4.871 1.00 92.69 116 LEU A O 1
ATOM 852 N N . TYR A 1 117 ? -6.877 -1.789 -4.845 1.00 92.31 117 TYR A N 1
ATOM 853 C CA . TYR A 1 117 ? -7.371 -1.793 -3.466 1.00 92.31 117 TYR A CA 1
ATOM 854 C C . TYR A 1 117 ? -8.611 -2.676 -3.292 1.00 92.31 117 TYR A C 1
ATOM 856 O O . TYR A 1 117 ? -8.677 -3.461 -2.346 1.00 92.31 117 TYR A O 1
ATOM 864 N N . GLU A 1 118 ? -9.561 -2.619 -4.226 1.00 93.31 118 GLU A N 1
ATOM 865 C CA . GLU A 1 118 ? -10.738 -3.495 -4.231 1.00 93.31 118 GLU A CA 1
ATOM 866 C C . GLU A 1 118 ? -10.351 -4.979 -4.327 1.00 93.31 118 GLU A C 1
ATOM 868 O O . GLU A 1 118 ? -10.941 -5.812 -3.637 1.00 93.31 118 GLU A O 1
ATOM 873 N N . GLN A 1 119 ? -9.321 -5.314 -5.114 1.00 94.81 119 GLN A N 1
ATOM 874 C CA . GLN A 1 119 ? -8.779 -6.676 -5.192 1.00 94.81 119 GLN A CA 1
ATOM 875 C C . GLN A 1 119 ? -8.058 -7.098 -3.897 1.00 94.81 119 GLN A C 1
ATOM 877 O O . GLN A 1 119 ? -8.161 -8.254 -3.484 1.00 94.81 119 GLN A O 1
ATOM 882 N N . ALA A 1 120 ? -7.340 -6.179 -3.241 1.00 94.94 120 ALA A N 1
ATOM 883 C CA . ALA A 1 120 ? -6.568 -6.443 -2.024 1.00 94.94 120 ALA A CA 1
ATOM 884 C C . ALA A 1 120 ? -7.422 -6.555 -0.752 1.00 94.94 120 ALA A C 1
ATOM 886 O O . ALA A 1 120 ? -7.114 -7.347 0.143 1.00 94.94 120 ALA A O 1
ATOM 887 N N . LYS A 1 121 ? -8.515 -5.793 -0.677 1.00 95.75 121 LYS A N 1
ATOM 888 C CA . LYS A 1 121 ? -9.421 -5.725 0.475 1.00 95.75 121 LYS A CA 1
ATOM 889 C C . LYS A 1 121 ? -9.906 -7.089 0.999 1.00 95.75 121 LYS A C 1
ATOM 891 O O . LYS A 1 121 ? -9.752 -7.321 2.200 1.00 95.75 121 LYS A O 1
ATOM 896 N N . PRO A 1 122 ? -10.457 -8.015 0.185 1.00 96.44 122 PRO A N 1
ATOM 897 C CA . PRO A 1 122 ? -10.920 -9.309 0.696 1.00 96.44 122 PRO A CA 1
ATOM 898 C C . PRO A 1 122 ? -9.784 -10.144 1.301 1.00 96.44 122 PRO A C 1
ATOM 900 O O . PRO A 1 122 ? -9.979 -10.774 2.338 1.00 96.44 122 PRO A O 1
ATOM 903 N N . MET A 1 123 ? -8.588 -10.094 0.705 1.00 95.94 123 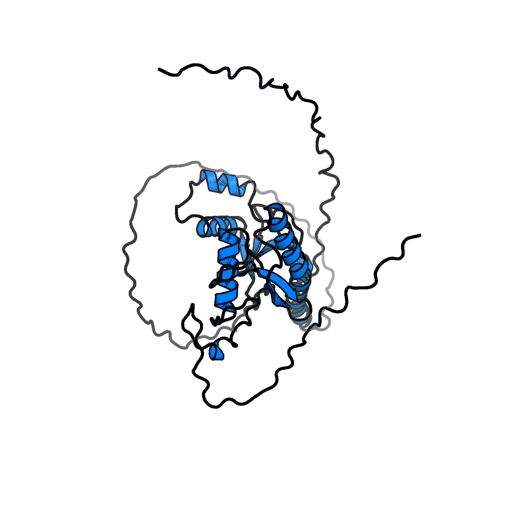MET A N 1
ATOM 904 C CA . MET A 1 123 ? -7.412 -10.793 1.227 1.00 95.94 123 MET A CA 1
ATOM 905 C C . MET A 1 123 ? -6.984 -10.220 2.583 1.00 95.94 123 MET A C 1
ATOM 907 O O . MET A 1 123 ? -6.721 -10.975 3.516 1.00 95.94 123 MET A O 1
ATOM 911 N N . GLN A 1 124 ? -6.965 -8.891 2.732 1.00 97.31 124 GLN A N 1
ATOM 912 C CA . GLN A 1 124 ? -6.640 -8.280 4.021 1.00 97.31 124 GLN A CA 1
ATOM 913 C C . GLN A 1 124 ? -7.655 -8.656 5.106 1.00 97.31 124 GLN A C 1
ATOM 915 O O . GLN A 1 124 ? -7.259 -8.973 6.228 1.00 97.31 124 GLN A O 1
ATOM 920 N N . ILE A 1 125 ? -8.952 -8.631 4.788 1.00 97.56 125 ILE A N 1
ATOM 921 C CA . ILE A 1 125 ? -10.005 -9.022 5.735 1.00 97.56 125 ILE A CA 1
ATOM 922 C C . ILE A 1 125 ? -9.776 -10.457 6.215 1.00 97.56 125 ILE A C 1
ATOM 924 O O . ILE A 1 125 ? -9.821 -10.706 7.419 1.00 97.56 125 ILE A O 1
ATOM 928 N N . GLN A 1 126 ? -9.465 -11.375 5.297 1.00 96.88 126 GLN A N 1
ATOM 929 C CA . GLN A 1 126 ? -9.145 -12.758 5.640 1.00 96.88 126 GLN A CA 1
ATOM 930 C C . GLN A 1 126 ? -7.928 -12.846 6.577 1.00 96.88 126 GLN A C 1
ATOM 932 O O . GLN A 1 126 ? -8.003 -13.516 7.605 1.00 96.88 126 GLN A O 1
ATOM 937 N N . LEU A 1 127 ? -6.837 -12.127 6.283 1.00 96.62 127 LEU A N 1
ATOM 938 C CA . LEU A 1 127 ? -5.637 -12.112 7.133 1.00 96.62 127 LEU A CA 1
ATOM 939 C C . LEU A 1 127 ? -5.930 -11.612 8.557 1.00 96.62 127 LEU A C 1
ATOM 941 O O . LEU A 1 127 ? -5.403 -12.161 9.528 1.00 96.62 127 LEU A O 1
ATOM 945 N N . LEU A 1 128 ? -6.784 -10.593 8.699 1.00 97.88 128 LEU A N 1
ATOM 946 C CA . LEU A 1 128 ? -7.203 -10.082 10.008 1.00 97.88 128 LEU A CA 1
ATOM 947 C C . LEU A 1 128 ? -8.078 -11.093 10.762 1.00 97.88 128 LEU A C 1
ATOM 949 O O . LEU A 1 128 ? -7.863 -11.318 11.953 1.00 97.88 128 LEU A O 1
ATOM 953 N N . GLN A 1 129 ? -9.014 -11.747 10.073 1.00 97.44 129 GLN A N 1
ATOM 954 C CA . GLN A 1 129 ? -9.860 -12.793 10.657 1.00 97.44 129 GLN A CA 1
ATOM 955 C C . GLN A 1 129 ? -9.033 -13.992 11.136 1.00 97.44 129 GLN A C 1
ATOM 957 O O . GLN A 1 129 ? -9.230 -14.481 12.250 1.00 97.44 129 GLN A O 1
ATOM 962 N N . GLU A 1 130 ? -8.071 -14.444 10.328 1.00 96.25 130 GLU A N 1
ATOM 963 C CA . GLU A 1 130 ? -7.139 -15.515 10.693 1.00 96.25 130 GLU A CA 1
ATOM 964 C C . GLU A 1 130 ? -6.275 -15.133 11.897 1.00 96.25 130 GLU A C 1
ATOM 966 O O . GLU A 1 130 ? -6.054 -15.960 12.787 1.00 96.25 130 GLU A O 1
ATOM 971 N N . TYR A 1 131 ? -5.805 -13.882 11.951 1.00 96.62 131 TYR A N 1
ATOM 972 C CA . TYR A 1 131 ? -5.089 -13.348 13.106 1.00 96.62 131 TYR A CA 1
ATOM 973 C C . TYR A 1 131 ? -5.951 -13.447 14.369 1.00 96.62 131 TYR A C 1
ATOM 975 O O . TYR A 1 131 ? -5.548 -14.091 15.335 1.00 96.62 131 TYR A O 1
ATOM 983 N N . GLY A 1 132 ? -7.168 -12.904 14.351 1.00 95.94 132 GLY A N 1
ATOM 984 C CA . GLY A 1 132 ? -8.049 -12.908 15.516 1.00 95.94 132 GLY A CA 1
ATOM 985 C C . GLY A 1 132 ? -8.539 -14.293 15.953 1.00 95.94 132 GLY A C 1
ATOM 986 O O . GLY A 1 132 ? -8.671 -14.556 17.154 1.00 95.94 132 GLY A O 1
ATOM 987 N N . ALA A 1 133 ? -8.738 -15.218 15.008 1.00 95.31 133 ALA A N 1
ATOM 988 C CA . ALA A 1 133 ? -9.106 -16.603 15.298 1.00 95.31 133 ALA A CA 1
ATOM 989 C C . ALA A 1 133 ? -8.059 -17.320 16.171 1.00 95.31 133 ALA A C 1
ATOM 991 O O . ALA A 1 133 ? -8.428 -18.091 17.064 1.00 95.31 133 ALA A O 1
ATOM 992 N N . LYS A 1 134 ? -6.764 -17.020 15.979 1.00 93.88 134 LYS A N 1
ATOM 993 C CA . LYS A 1 134 ? -5.677 -17.575 16.805 1.00 93.88 134 LYS A CA 1
ATOM 994 C C . LYS A 1 134 ? -5.797 -17.170 18.279 1.00 93.88 134 LYS A C 1
ATOM 996 O O . LYS A 1 134 ? -5.439 -17.959 19.148 1.00 93.88 134 LYS A O 1
ATOM 1001 N N . PHE A 1 135 ? -6.352 -15.993 18.579 1.00 88.12 135 PHE A N 1
ATOM 1002 C CA . PHE A 1 135 ? -6.482 -15.496 19.957 1.00 88.12 135 PHE A CA 1
ATOM 1003 C C . PHE A 1 135 ? -7.732 -15.997 20.675 1.00 88.12 135 PHE A C 1
ATOM 1005 O O . PHE A 1 135 ? -7.700 -16.219 21.887 1.00 88.12 135 PHE A O 1
ATOM 1012 N N . ARG A 1 136 ? -8.825 -16.244 19.944 1.00 86.00 136 ARG A N 1
ATOM 1013 C CA . ARG A 1 136 ? -10.058 -16.787 20.541 1.00 86.00 136 ARG A CA 1
ATOM 1014 C C . ARG A 1 136 ? -9.867 -18.201 21.099 1.00 86.00 136 ARG A C 1
ATOM 1016 O O . ARG A 1 136 ? -10.468 -18.535 22.115 1.00 86.00 136 ARG A O 1
ATOM 1023 N N . CYS A 1 137 ? -9.014 -19.014 20.472 1.00 74.69 137 CYS A N 1
ATOM 1024 C CA . CYS A 1 137 ? -8.751 -20.387 20.918 1.00 74.69 137 CYS A CA 1
ATOM 1025 C C . CYS A 1 137 ? -7.957 -20.439 22.239 1.00 74.69 137 CYS A C 1
ATOM 1027 O O . CYS A 1 137 ? -8.196 -21.309 23.074 1.00 74.69 137 CYS A O 1
ATOM 1029 N N . SER A 1 138 ? -7.058 -19.475 22.460 1.00 75.06 138 SER A N 1
ATOM 1030 C CA . SER A 1 138 ? -6.179 -19.447 23.637 1.00 75.06 138 SER A CA 1
ATOM 1031 C C . SER A 1 138 ? -6.879 -18.966 24.913 1.00 75.06 138 SER A C 1
ATOM 1033 O O . SER A 1 138 ? -6.534 -19.416 26.001 1.00 75.06 138 SER A O 1
ATOM 1035 N N . SER A 1 139 ? -7.874 -18.078 24.804 1.00 67.38 139 SER A N 1
ATOM 1036 C CA . SER A 1 139 ? -8.542 -17.482 25.977 1.00 67.38 139 SER A CA 1
ATOM 1037 C C . SER A 1 139 ? -9.540 -18.431 26.665 1.00 67.38 139 SER A C 1
ATOM 1039 O O . SER A 1 139 ? -9.716 -18.388 27.880 1.00 67.38 139 SER A O 1
ATOM 1041 N N . LEU A 1 140 ? -10.151 -19.360 25.919 1.00 62.88 140 LEU A N 1
ATOM 1042 C CA . LEU A 1 140 ? -11.139 -20.307 26.463 1.00 62.88 140 LEU A CA 1
ATOM 1043 C C . LEU A 1 140 ? -10.524 -21.545 27.144 1.00 62.88 140 LEU A C 1
ATOM 1045 O O . LEU A 1 140 ? -11.263 -22.377 27.662 1.00 62.88 140 LEU A O 1
ATOM 1049 N N . GLN A 1 141 ? -9.193 -21.672 27.173 1.00 61.88 141 GLN A N 1
ATOM 1050 C CA . GLN A 1 141 ? -8.492 -22.751 27.889 1.00 61.88 141 GLN A CA 1
ATOM 1051 C C . GLN A 1 141 ? -8.072 -22.367 29.314 1.00 61.88 141 GLN A C 1
ATOM 1053 O O . GLN A 1 141 ? -7.307 -23.095 29.950 1.00 61.88 141 GLN A O 1
ATOM 1058 N N . GLY A 1 142 ? -8.595 -21.260 29.855 1.00 57.91 142 GLY A N 1
ATOM 1059 C CA . GLY A 1 142 ? -8.562 -21.045 31.298 1.00 57.91 142 GLY A CA 1
ATOM 1060 C C . GLY A 1 142 ? -9.195 -22.260 31.989 1.00 57.91 142 GLY A C 1
ATOM 1061 O O . GLY A 1 142 ? -10.276 -22.681 31.566 1.00 57.91 142 GLY A O 1
ATOM 1062 N N . PRO A 1 143 ? -8.532 -22.878 32.987 1.00 59.22 143 PRO A N 1
ATOM 1063 C CA . PRO A 1 143 ? -9.067 -24.056 33.643 1.00 59.22 143 PRO A CA 1
ATOM 1064 C C . PRO A 1 143 ? -10.464 -23.703 34.137 1.00 59.22 143 PRO A C 1
ATOM 1066 O O . PRO A 1 143 ? -10.621 -22.761 34.913 1.00 59.22 143 PRO A O 1
ATOM 1069 N N . LEU A 1 144 ? -11.465 -24.443 33.652 1.00 53.59 144 LEU A N 1
ATOM 1070 C CA . LEU A 1 144 ? -12.781 -24.558 34.269 1.00 53.59 144 LEU A CA 1
ATOM 1071 C C . LEU A 1 144 ? -12.535 -25.023 35.707 1.00 53.59 144 LEU A C 1
ATOM 1073 O O . LEU A 1 144 ? -12.561 -26.215 36.007 1.00 53.59 144 LEU A O 1
ATOM 1077 N N . ALA A 1 145 ? -12.188 -24.077 36.578 1.00 52.75 145 ALA A N 1
ATOM 1078 C CA . ALA A 1 145 ? -12.086 -24.276 37.999 1.00 52.75 145 ALA A CA 1
ATOM 1079 C C . ALA A 1 145 ? -13.493 -24.670 38.424 1.00 52.75 145 ALA A C 1
ATOM 1081 O O . ALA A 1 145 ? -14.432 -23.873 38.388 1.00 52.75 145 ALA A O 1
ATOM 1082 N N . ALA A 1 146 ? -13.633 -25.961 38.689 1.00 53.09 146 ALA A N 1
ATOM 1083 C CA . ALA A 1 146 ? -14.864 -26.584 39.098 1.00 53.09 146 ALA A CA 1
ATOM 1084 C C . ALA A 1 146 ? -15.475 -25.806 40.274 1.00 53.09 146 ALA A C 1
ATOM 1086 O O . ALA A 1 146 ? -14.897 -25.747 41.353 1.00 53.09 146 ALA A O 1
ATOM 1087 N N . GLY A 1 147 ? -16.650 -25.225 40.037 1.00 48.56 147 GLY A N 1
ATOM 1088 C CA . GLY A 1 147 ? -17.732 -25.140 41.017 1.00 48.56 147 GLY A CA 1
ATOM 1089 C C . GLY A 1 147 ? -17.431 -24.487 42.366 1.00 48.56 147 GLY A C 1
ATOM 1090 O O . GLY A 1 147 ? -17.689 -25.102 43.395 1.00 48.56 147 GLY A O 1
ATOM 1091 N N . GLY A 1 148 ? -16.983 -23.233 42.380 1.00 51.66 148 GLY A N 1
ATOM 1092 C CA . GLY A 1 148 ? -17.224 -22.357 43.529 1.00 51.66 148 GLY A CA 1
ATOM 1093 C C . GLY A 1 148 ? -18.522 -21.579 43.320 1.00 51.66 148 GLY A C 1
ATOM 1094 O O . GLY A 1 148 ? -18.505 -20.576 42.614 1.00 51.66 148 GLY A O 1
ATOM 1095 N N . GLU A 1 149 ? -19.639 -22.043 43.887 1.00 53.81 149 GLU A N 1
ATOM 1096 C CA . GLU A 1 149 ? -20.891 -21.273 43.959 1.00 53.81 149 GLU A CA 1
ATOM 1097 C C . GLU A 1 149 ? -20.628 -19.879 44.567 1.00 53.81 149 GLU A C 1
ATOM 1099 O O . GLU A 1 149 ? -20.136 -19.794 45.698 1.00 53.81 149 GLU A O 1
ATOM 1104 N N . PRO A 1 150 ? -20.941 -18.772 43.866 1.00 52.72 150 PRO A N 1
ATOM 1105 C CA . PRO A 1 150 ? -20.860 -17.445 44.456 1.00 52.72 150 PRO A CA 1
ATOM 1106 C C . PRO A 1 150 ? -22.027 -17.239 45.429 1.00 52.72 150 PRO A C 1
ATOM 1108 O O . PRO A 1 150 ? -23.192 -17.151 45.043 1.00 52.72 150 PRO A O 1
ATOM 1111 N N . SER A 1 151 ? -21.685 -17.159 46.714 1.00 62.19 151 SER A N 1
ATOM 1112 C CA . SER A 1 151 ? -22.592 -16.788 47.801 1.00 62.19 151 SER A CA 1
ATOM 1113 C C . SER A 1 151 ? -23.069 -15.332 47.641 1.00 62.19 151 SER A C 1
ATOM 1115 O O . SER A 1 151 ? -22.232 -14.441 47.466 1.00 62.19 151 SER A O 1
ATOM 1117 N N . PRO A 1 152 ? -24.383 -15.049 47.713 1.00 60.38 152 PRO A N 1
ATOM 1118 C CA . PRO A 1 152 ? -24.918 -13.699 47.595 1.00 60.38 152 PRO A CA 1
ATOM 1119 C C . PRO A 1 152 ? -24.782 -12.956 48.930 1.00 60.38 152 PRO A C 1
ATOM 1121 O O . PRO A 1 152 ? -25.514 -13.234 49.880 1.00 60.38 152 PRO A O 1
ATOM 1124 N N . ALA A 1 153 ? -23.874 -11.982 49.011 1.00 46.44 153 ALA A N 1
ATOM 1125 C CA . ALA A 1 153 ? -23.799 -11.086 50.161 1.00 46.44 153 ALA A CA 1
ATOM 1126 C C . ALA A 1 153 ? -23.647 -9.615 49.752 1.00 46.44 153 ALA A C 1
ATOM 1128 O O . ALA A 1 153 ? -22.607 -9.189 49.265 1.00 46.44 153 ALA A O 1
ATOM 1129 N N . ALA A 1 154 ? -24.732 -8.894 50.042 1.00 44.50 154 ALA A N 1
ATOM 1130 C CA . ALA A 1 154 ? -24.829 -7.526 50.543 1.00 44.50 154 ALA A CA 1
ATOM 113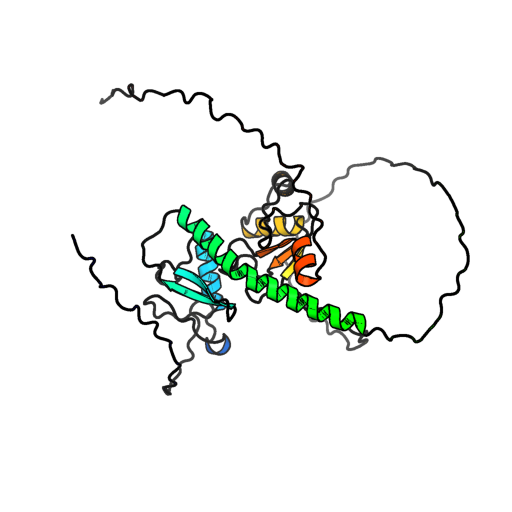1 C C . ALA A 1 154 ? -24.279 -6.361 49.701 1.00 44.50 154 ALA A C 1
ATOM 1133 O O . ALA A 1 154 ? -23.082 -6.129 49.572 1.00 44.50 154 ALA A O 1
ATOM 1134 N N . ALA A 1 155 ? -25.239 -5.550 49.256 1.00 52.41 155 ALA A N 1
ATOM 1135 C CA . ALA A 1 155 ? -25.081 -4.147 48.922 1.00 52.41 155 ALA A CA 1
ATOM 1136 C C . ALA A 1 155 ? -24.464 -3.356 50.088 1.00 52.41 155 ALA A C 1
ATOM 1138 O O . ALA A 1 155 ? -24.935 -3.468 51.219 1.00 52.41 155 ALA A O 1
ATOM 1139 N N . ASP A 1 156 ? -23.491 -2.499 49.782 1.00 51.12 156 ASP A N 1
ATOM 1140 C CA . ASP A 1 156 ? -23.211 -1.320 50.592 1.00 51.12 156 ASP A CA 1
ATOM 1141 C C . ASP A 1 156 ? -22.980 -0.112 49.680 1.00 51.12 156 ASP A C 1
ATOM 1143 O O . ASP A 1 156 ? -22.212 -0.140 48.717 1.00 51.12 156 ASP A O 1
ATOM 1147 N N . SER A 1 157 ? -23.747 0.928 49.968 1.00 53.91 157 SER A N 1
ATOM 1148 C CA . SER A 1 157 ? -23.868 2.178 49.235 1.00 53.91 157 SER A CA 1
ATOM 1149 C C . SER A 1 157 ? -23.107 3.250 50.005 1.00 53.91 157 SER A C 1
ATOM 1151 O O . SER A 1 157 ? -23.556 3.682 51.063 1.00 53.91 157 SER A O 1
ATOM 1153 N N . GLY A 1 158 ? -21.970 3.689 49.461 1.00 45.94 158 GLY A N 1
ATOM 1154 C CA . GLY A 1 158 ? -21.103 4.696 50.069 1.00 45.94 158 GLY A CA 1
ATOM 1155 C C . GLY A 1 158 ? -20.777 5.836 49.109 1.00 45.94 158 GLY A C 1
ATOM 1156 O O . GLY A 1 158 ? -19.833 5.764 48.331 1.00 45.94 158 GLY A O 1
ATOM 1157 N N . THR A 1 159 ? -21.571 6.898 49.195 1.00 50.69 159 THR A N 1
ATOM 1158 C CA . THR A 1 159 ? -21.300 8.263 48.723 1.00 50.69 159 THR A CA 1
ATOM 1159 C C . THR A 1 159 ? -20.034 8.851 49.356 1.00 50.69 159 THR A C 1
ATOM 1161 O O . THR A 1 159 ? -19.928 8.817 50.580 1.00 50.69 159 THR A O 1
ATOM 1164 N N . ALA A 1 160 ? -19.160 9.496 48.574 1.00 42.47 160 ALA A N 1
ATOM 1165 C CA . ALA A 1 160 ? -18.363 10.639 49.042 1.00 42.47 160 ALA A CA 1
ATOM 1166 C C . ALA A 1 160 ? -17.716 11.416 47.880 1.00 42.47 160 ALA A C 1
ATOM 1168 O O . ALA A 1 160 ? -16.716 11.004 47.296 1.00 42.47 160 ALA A O 1
ATOM 1169 N N . ASP A 1 161 ? -18.331 12.565 47.612 1.00 46.22 161 ASP A N 1
ATOM 1170 C CA . ASP A 1 161 ? -17.751 13.843 47.199 1.00 46.22 161 ASP A CA 1
ATOM 1171 C C . ASP A 1 161 ? -16.248 14.014 47.488 1.00 46.22 161 ASP A C 1
ATOM 1173 O O . ASP A 1 161 ? -15.797 13.822 48.624 1.00 46.22 161 ASP A O 1
ATOM 1177 N N . ARG A 1 162 ? -15.473 14.471 46.492 1.00 47.69 162 ARG A N 1
ATOM 1178 C CA . ARG A 1 162 ? -14.138 15.030 46.748 1.00 47.69 162 ARG A CA 1
ATOM 1179 C C . ARG A 1 162 ? -13.693 16.065 45.703 1.00 47.69 162 ARG A C 1
ATOM 1181 O O . ARG A 1 162 ? -13.121 15.733 44.677 1.00 47.69 162 ARG A O 1
ATOM 1188 N N . VAL A 1 163 ? -13.972 17.324 46.051 1.00 54.72 163 VAL A N 1
ATOM 1189 C CA . VAL A 1 163 ? -13.071 18.497 46.075 1.00 54.72 163 VAL A CA 1
ATOM 1190 C C . VAL A 1 163 ? -12.182 18.742 44.844 1.00 54.72 163 VAL A C 1
ATOM 1192 O O . VAL A 1 163 ? -11.137 18.121 44.673 1.00 54.72 163 VAL A O 1
ATOM 1195 N N . MET A 1 164 ? -12.558 19.775 44.079 1.00 51.94 164 MET A N 1
ATOM 1196 C CA . MET A 1 164 ? -11.668 20.558 43.215 1.00 51.94 164 MET A CA 1
ATOM 1197 C C . MET A 1 164 ? -10.685 21.373 44.070 1.00 51.94 164 MET A C 1
ATOM 1199 O O . MET A 1 164 ? -11.103 22.024 45.028 1.00 51.94 164 MET A O 1
ATOM 1203 N N . GLY A 1 165 ? -9.401 21.354 43.712 1.00 42.34 165 GLY A N 1
ATOM 1204 C CA . GLY A 1 165 ? -8.355 22.157 44.342 1.00 42.34 165 GLY A CA 1
ATOM 1205 C C . GLY A 1 165 ? -7.271 22.550 43.338 1.00 42.34 165 GLY A C 1
ATOM 1206 O O . GLY A 1 165 ? -6.613 21.679 42.780 1.00 42.34 165 GLY A O 1
ATOM 1207 N N . ASP A 1 166 ? -7.171 23.865 43.149 1.00 36.53 166 ASP A N 1
ATOM 1208 C CA . ASP A 1 166 ? -6.048 24.718 42.738 1.00 36.53 166 ASP A CA 1
ATOM 1209 C C . ASP A 1 166 ? -5.043 24.276 41.658 1.00 36.53 166 ASP A C 1
ATOM 1211 O O . ASP A 1 166 ? -4.182 23.418 41.844 1.00 36.53 166 ASP A O 1
ATOM 1215 N N . GLU A 1 167 ? -5.079 25.045 40.568 1.00 48.72 167 GLU A N 1
ATOM 1216 C CA . GLU A 1 167 ? -4.091 25.134 39.498 1.00 48.72 167 GLU A CA 1
ATOM 1217 C C . GLU A 1 167 ? -3.223 26.397 39.719 1.00 48.72 167 GLU A C 1
ATOM 1219 O O . GLU A 1 167 ? -3.775 27.501 39.765 1.00 48.72 167 GLU A O 1
ATOM 1224 N N . PRO A 1 168 ? -1.883 26.297 39.853 1.00 56.47 168 PRO A N 1
ATOM 1225 C CA . PRO A 1 168 ? -1.016 27.466 39.797 1.00 56.47 168 PRO A CA 1
ATOM 1226 C C . PRO A 1 168 ? -0.284 27.582 38.453 1.00 56.47 168 PRO A C 1
ATOM 1228 O O . PRO A 1 168 ? 0.410 26.674 37.998 1.00 56.47 168 PRO A O 1
ATOM 1231 N N . ALA A 1 169 ? -0.396 28.778 37.880 1.00 45.41 169 ALA A N 1
ATOM 1232 C CA . ALA A 1 169 ? 0.394 29.288 36.772 1.00 45.41 169 ALA A CA 1
ATOM 1233 C C . ALA A 1 169 ? 1.830 29.648 37.199 1.00 45.41 169 ALA A C 1
ATOM 1235 O O . ALA A 1 169 ? 2.017 30.346 38.194 1.00 45.41 169 ALA A O 1
ATOM 1236 N N . ALA A 1 170 ? 2.818 29.231 36.402 1.00 37.34 170 ALA A N 1
ATOM 1237 C CA . ALA A 1 170 ? 4.171 29.796 36.224 1.00 37.34 170 ALA A CA 1
ATOM 1238 C C . ALA A 1 170 ? 4.960 28.816 35.329 1.00 37.34 170 ALA A C 1
ATOM 1240 O O . ALA A 1 170 ? 4.716 27.620 35.389 1.00 37.34 170 ALA A O 1
ATOM 1241 N N . SER A 1 171 ? 5.938 29.154 34.497 1.00 37.78 171 SER A N 1
ATOM 1242 C CA . SER A 1 171 ? 6.547 30.391 34.008 1.00 37.78 171 SER A CA 1
ATOM 1243 C C . SER A 1 171 ? 7.583 29.957 32.958 1.00 37.78 171 SER A C 1
ATOM 1245 O O . SER A 1 171 ? 8.081 28.834 33.002 1.00 37.78 171 SER A O 1
ATOM 1247 N N . ALA A 1 172 ? 7.928 30.857 32.044 1.00 41.84 172 ALA A N 1
ATOM 1248 C CA . ALA A 1 172 ? 8.964 30.694 31.030 1.00 41.84 172 ALA A CA 1
ATOM 1249 C C . ALA A 1 172 ? 10.397 30.505 31.586 1.00 41.84 172 ALA A C 1
ATOM 1251 O O . ALA A 1 172 ? 10.751 31.122 32.588 1.00 41.84 172 ALA A O 1
ATOM 1252 N N . ALA A 1 173 ? 11.203 29.721 30.860 1.00 39.81 173 ALA A N 1
ATOM 1253 C CA . ALA A 1 173 ? 12.659 29.820 30.626 1.00 39.81 173 ALA A CA 1
ATOM 1254 C C . ALA A 1 173 ? 12.977 28.769 29.530 1.00 39.81 173 ALA A C 1
ATOM 1256 O O . ALA A 1 173 ? 12.541 27.629 29.653 1.00 39.81 173 ALA A O 1
ATOM 1257 N N . ASP A 1 174 ? 13.427 29.103 28.319 1.00 40.38 174 ASP A N 1
ATOM 1258 C CA . ASP A 1 174 ? 14.770 29.567 27.929 1.00 40.38 174 ASP A CA 1
ATOM 1259 C C . ASP A 1 174 ? 15.880 28.600 28.377 1.00 40.38 174 ASP A C 1
ATOM 1261 O O . ASP A 1 174 ? 16.304 28.664 29.524 1.00 40.38 174 ASP A O 1
ATOM 1265 N N . GLU A 1 175 ? 16.321 27.694 27.489 1.00 41.94 175 GLU A N 1
ATOM 1266 C CA . GLU A 1 175 ? 17.746 27.343 27.370 1.00 41.94 175 GLU A CA 1
ATOM 1267 C C . GLU A 1 175 ? 18.080 26.478 26.133 1.00 41.94 175 GLU A C 1
ATOM 1269 O O . GLU A 1 175 ? 17.536 25.399 25.912 1.00 41.94 175 GLU A O 1
ATOM 1274 N N . ALA A 1 176 ? 19.056 26.997 25.384 1.00 37.66 176 ALA A N 1
ATOM 1275 C CA . ALA A 1 176 ? 20.199 26.325 24.762 1.00 37.66 176 ALA A CA 1
ATOM 1276 C C . ALA A 1 176 ? 19.998 25.225 23.696 1.00 37.66 176 ALA A C 1
ATOM 1278 O O . ALA A 1 176 ? 19.732 24.053 23.955 1.00 37.66 176 ALA A O 1
ATOM 1279 N N . ALA A 1 177 ? 20.353 25.621 22.471 1.00 40.44 177 ALA A N 1
ATOM 1280 C CA . ALA A 1 177 ? 20.805 24.753 21.396 1.00 40.44 177 ALA A CA 1
ATOM 1281 C C . ALA A 1 177 ? 22.032 23.921 21.819 1.00 40.44 177 ALA A C 1
ATOM 1283 O O . ALA A 1 177 ? 23.065 24.470 22.205 1.00 40.44 177 ALA A O 1
ATOM 1284 N N . ALA A 1 178 ? 21.933 22.601 21.667 1.00 37.50 178 ALA A N 1
ATOM 1285 C CA . ALA A 1 178 ? 23.066 21.687 21.690 1.00 37.50 178 ALA A CA 1
ATOM 1286 C C . ALA A 1 178 ? 23.035 20.826 20.422 1.00 37.50 178 ALA A C 1
ATOM 1288 O O . ALA A 1 178 ? 22.070 20.108 20.158 1.00 37.50 178 ALA A O 1
ATOM 1289 N N . GLU A 1 179 ? 24.096 20.926 19.626 1.00 50.56 179 GLU A N 1
ATOM 1290 C CA . GLU A 1 179 ? 24.324 20.100 18.443 1.00 50.56 179 GLU A CA 1
ATOM 1291 C C . GLU A 1 179 ? 24.698 18.659 18.834 1.00 50.56 179 GLU A C 1
ATOM 1293 O O . GLU A 1 179 ? 25.552 18.471 19.709 1.00 50.56 179 GLU A O 1
ATOM 1298 N N . PRO A 1 180 ? 24.156 17.615 18.178 1.00 43.81 180 PRO A N 1
ATOM 1299 C CA . PRO A 1 180 ? 24.628 16.259 18.393 1.00 43.81 180 PRO A CA 1
ATOM 1300 C C . PRO A 1 180 ? 25.842 15.969 17.503 1.00 43.81 180 PRO A C 1
ATOM 1302 O O . PRO A 1 180 ? 25.769 15.881 16.278 1.00 43.81 180 PRO A O 1
ATOM 1305 N N . THR A 1 181 ? 26.977 15.783 18.172 1.00 37.94 181 THR A N 1
ATOM 1306 C CA . THR A 1 181 ? 28.234 15.297 17.602 1.00 37.94 181 THR A CA 1
ATOM 1307 C C . THR A 1 181 ? 28.089 13.832 17.176 1.00 37.94 181 THR A C 1
ATOM 1309 O O . THR A 1 181 ? 27.675 12.978 17.961 1.00 37.94 181 THR A O 1
ATOM 1312 N N . LEU A 1 182 ? 28.461 13.534 15.930 1.00 45.22 182 LEU A N 1
ATOM 1313 C CA . LEU A 1 182 ? 28.562 12.184 15.377 1.00 45.22 182 LEU A CA 1
ATOM 1314 C C . LEU A 1 182 ? 29.659 11.386 16.102 1.00 45.22 182 LEU A C 1
ATOM 1316 O O . LEU A 1 182 ? 30.835 11.736 16.036 1.00 45.22 182 LEU A O 1
ATOM 1320 N N . GLY A 1 183 ? 29.278 10.289 16.758 1.00 32.50 183 GLY A N 1
ATOM 1321 C CA . GLY A 1 183 ? 30.198 9.385 17.450 1.00 32.50 183 GLY A CA 1
ATOM 1322 C C . GLY A 1 183 ? 29.634 7.971 17.564 1.00 32.50 183 GLY A C 1
ATOM 1323 O O . GLY A 1 183 ? 29.255 7.532 18.646 1.00 32.50 183 GLY A O 1
ATOM 1324 N N . ALA A 1 184 ? 29.555 7.252 16.443 1.00 36.53 184 ALA A N 1
ATOM 1325 C CA . ALA A 1 184 ? 29.186 5.840 16.419 1.00 36.53 184 ALA A CA 1
ATOM 1326 C C . ALA A 1 184 ? 30.407 4.962 16.757 1.00 36.53 184 ALA A C 1
ATOM 1328 O O . ALA A 1 184 ? 31.214 4.650 15.885 1.00 36.53 184 ALA A O 1
ATOM 1329 N N . SER A 1 185 ? 30.515 4.546 18.022 1.00 34.66 185 SER A N 1
ATOM 1330 C CA . SER A 1 185 ? 31.374 3.437 18.464 1.00 34.66 185 SER A CA 1
ATOM 1331 C C . SER A 1 185 ? 30.491 2.303 18.977 1.00 34.66 185 SER A C 1
ATOM 1333 O O . SER A 1 185 ? 29.839 2.413 20.014 1.00 34.66 185 SER A O 1
ATOM 1335 N N . CYS A 1 186 ? 30.458 1.202 18.231 1.00 31.31 186 CYS A N 1
ATOM 1336 C CA . CYS A 1 186 ? 29.784 -0.036 18.596 1.00 31.31 186 CYS A CA 1
ATOM 1337 C C . CYS A 1 186 ? 30.633 -0.830 19.603 1.00 31.31 186 CYS A C 1
ATOM 1339 O O . CYS A 1 186 ? 31.463 -1.659 19.238 1.00 31.31 186 CYS A O 1
ATOM 1341 N N . SER A 1 187 ? 30.413 -0.580 20.894 1.00 34.84 187 SER A N 1
ATOM 1342 C CA . SER A 1 187 ? 30.952 -1.416 21.969 1.00 34.84 187 SER A CA 1
ATOM 1343 C C . SER A 1 187 ? 30.054 -2.632 22.187 1.00 34.84 187 SER A C 1
ATOM 1345 O O . SER A 1 187 ? 28.932 -2.532 22.686 1.00 34.84 187 SER A O 1
ATOM 1347 N N . SER A 1 188 ? 30.572 -3.794 21.805 1.00 36.81 188 SER A N 1
ATOM 1348 C CA . SER A 1 188 ? 30.001 -5.122 22.015 1.00 36.81 188 SER A CA 1
ATOM 1349 C C . SER A 1 188 ? 29.951 -5.465 23.509 1.00 36.81 188 SER A C 1
ATOM 1351 O O . SER A 1 188 ? 30.876 -6.065 24.051 1.00 36.81 188 SER A O 1
ATOM 1353 N N . SER A 1 189 ? 28.873 -5.086 24.193 1.00 41.00 189 SER A N 1
ATOM 1354 C CA . SER A 1 189 ? 28.627 -5.515 25.573 1.00 41.00 189 SER A CA 1
ATOM 1355 C C . SER A 1 189 ? 28.106 -6.951 25.598 1.00 41.00 189 SER A C 1
ATOM 1357 O O . SER A 1 189 ? 26.940 -7.222 25.307 1.00 41.00 189 SER A O 1
ATOM 1359 N N . SER A 1 190 ? 28.992 -7.870 25.972 1.00 43.91 190 SER A N 1
ATOM 1360 C CA . SER A 1 190 ? 28.722 -9.269 26.298 1.00 43.91 190 SER A CA 1
ATOM 1361 C C . SER A 1 190 ? 27.717 -9.345 27.454 1.00 43.91 190 SER A C 1
ATOM 1363 O O . SER A 1 190 ? 28.064 -9.125 28.613 1.00 43.91 190 SER A O 1
ATOM 1365 N N . ARG A 1 191 ? 26.445 -9.618 27.144 1.00 46.66 191 ARG A N 1
ATOM 1366 C CA . ARG A 1 191 ? 25.394 -9.827 28.149 1.00 46.66 191 ARG A CA 1
ATOM 1367 C C . ARG A 1 191 ? 25.439 -11.264 28.669 1.00 46.66 191 ARG A C 1
ATOM 1369 O O . ARG A 1 191 ? 25.444 -12.215 27.892 1.00 46.66 191 ARG A O 1
ATOM 1376 N N . SER A 1 192 ? 25.469 -11.392 29.991 1.00 46.12 192 SER A N 1
ATOM 1377 C CA . SER A 1 192 ? 25.448 -12.655 30.727 1.00 46.12 192 SER A CA 1
ATOM 1378 C C . SER A 1 192 ? 24.163 -13.465 30.472 1.00 46.12 192 SER A C 1
ATOM 1380 O O . SER A 1 192 ? 23.085 -12.877 30.372 1.00 46.12 192 SER A O 1
ATOM 1382 N N . PRO A 1 193 ? 24.238 -14.808 30.426 1.00 50.84 193 PRO A N 1
ATOM 1383 C CA . PRO A 1 193 ? 23.082 -15.692 30.326 1.00 50.84 193 PRO A CA 1
ATOM 1384 C C . PRO A 1 193 ? 22.486 -15.911 31.724 1.00 50.84 193 PRO A C 1
ATOM 1386 O O . PRO A 1 193 ? 22.835 -16.862 32.417 1.00 50.84 193 PRO A O 1
ATOM 1389 N N . GLY A 1 194 ? 21.621 -15.008 32.176 1.00 54.38 194 GLY A N 1
ATOM 1390 C CA . GLY A 1 194 ? 20.979 -15.121 33.483 1.00 54.38 194 GLY A CA 1
ATOM 1391 C C . GLY A 1 194 ? 19.583 -14.524 33.458 1.00 54.38 194 GLY A C 1
ATOM 1392 O O . GLY A 1 194 ? 19.432 -13.356 33.130 1.00 54.38 194 GLY A O 1
ATOM 1393 N N . ASP A 1 195 ? 18.612 -15.353 33.831 1.00 46.06 195 ASP A N 1
ATOM 1394 C CA . ASP A 1 195 ? 17.201 -15.039 34.067 1.00 46.06 195 ASP A CA 1
ATOM 1395 C C . ASP A 1 195 ? 16.293 -14.962 32.822 1.00 46.06 195 ASP A C 1
ATOM 1397 O O . ASP A 1 195 ? 16.016 -13.914 32.241 1.00 46.06 195 ASP A O 1
ATOM 1401 N N . ARG A 1 196 ? 15.817 -16.140 32.394 1.00 50.19 196 ARG A N 1
ATOM 1402 C CA . ARG A 1 196 ? 14.701 -16.274 31.453 1.00 50.19 196 ARG A CA 1
ATOM 1403 C C . ARG A 1 196 ? 13.407 -16.209 32.257 1.00 50.19 196 ARG A C 1
ATOM 1405 O O . ARG A 1 196 ? 12.838 -17.249 32.588 1.00 50.19 196 ARG A O 1
ATOM 1412 N N . SER A 1 197 ? 12.944 -14.994 32.542 1.00 56.97 197 SER A N 1
ATOM 1413 C CA . SER A 1 197 ? 11.530 -14.770 32.847 1.00 56.97 197 SER A CA 1
ATOM 1414 C C . SER A 1 197 ? 10.686 -15.497 31.795 1.00 56.97 197 SER A C 1
ATOM 1416 O O . SER A 1 197 ? 11.109 -15.523 30.632 1.00 56.97 197 SER A O 1
ATOM 1418 N N . PRO A 1 198 ? 9.544 -16.112 32.161 1.00 59.50 198 PRO A N 1
ATOM 1419 C CA . PRO A 1 198 ? 8.639 -16.721 31.196 1.00 59.50 198 PRO A CA 1
ATOM 1420 C C . PRO A 1 198 ? 8.356 -15.667 30.137 1.00 59.50 198 PRO A C 1
ATOM 1422 O O . PRO A 1 198 ? 7.756 -14.634 30.420 1.00 59.50 198 PRO A O 1
ATOM 1425 N N . THR A 1 199 ? 8.935 -15.884 28.959 1.00 56.88 199 THR A N 1
ATOM 1426 C CA . THR A 1 199 ? 8.850 -14.973 27.835 1.00 56.88 199 THR A CA 1
ATOM 1427 C C . THR A 1 199 ? 7.384 -14.912 27.485 1.00 56.88 199 THR A C 1
ATOM 1429 O O . THR A 1 199 ? 6.847 -15.865 26.913 1.00 56.88 199 THR A O 1
ATOM 1432 N N . ASP A 1 200 ? 6.758 -13.819 27.918 1.00 61.28 200 ASP A N 1
ATOM 1433 C CA . ASP A 1 200 ? 5.473 -13.356 27.440 1.00 61.28 200 ASP A CA 1
ATOM 1434 C C . ASP A 1 200 ? 5.472 -13.613 25.940 1.00 61.28 200 ASP A C 1
ATOM 1436 O O . ASP A 1 200 ? 6.395 -13.191 25.231 1.00 61.28 200 ASP A O 1
ATOM 1440 N N . SER A 1 201 ? 4.581 -14.501 25.507 1.00 74.00 201 SER A N 1
ATOM 1441 C CA . SER A 1 201 ? 4.600 -15.047 24.157 1.00 74.00 201 SER A CA 1
ATOM 1442 C C . SER A 1 201 ? 4.187 -13.920 23.230 1.00 74.00 201 SER A C 1
ATOM 1444 O O . SER A 1 201 ? 3.003 -13.765 22.940 1.00 74.00 201 SER A O 1
ATOM 1446 N N . ALA A 1 202 ? 5.172 -13.097 22.858 1.00 81.69 202 ALA A N 1
ATOM 1447 C CA . ALA A 1 202 ? 4.990 -11.870 22.114 1.00 81.69 202 ALA A CA 1
ATOM 1448 C C . ALA A 1 202 ? 4.166 -12.209 20.882 1.00 81.69 202 ALA A C 1
ATOM 1450 O O . ALA A 1 202 ? 4.592 -12.978 20.016 1.00 81.69 202 ALA A O 1
ATOM 1451 N N . GLN A 1 203 ? 2.934 -11.715 20.886 1.00 87.81 203 GLN A N 1
ATOM 1452 C CA . GLN A 1 203 ? 1.950 -12.061 19.884 1.00 87.81 203 GLN A CA 1
ATOM 1453 C C . GLN A 1 203 ? 2.493 -11.612 18.529 1.00 87.81 203 GLN A C 1
ATOM 1455 O O . GLN A 1 203 ? 2.851 -10.446 18.360 1.00 87.81 203 GLN A O 1
ATOM 1460 N N . GLU A 1 204 ? 2.616 -12.545 17.581 1.00 94.50 204 GLU A N 1
ATOM 1461 C CA . GLU A 1 204 ? 3.088 -12.206 16.239 1.00 94.50 204 GLU A CA 1
ATOM 1462 C C . GLU A 1 204 ? 2.114 -11.187 15.642 1.00 94.50 204 GLU A C 1
ATOM 1464 O O . GLU A 1 204 ? 0.925 -11.486 15.608 1.00 94.50 204 GLU A O 1
ATOM 1469 N N . PRO A 1 205 ? 2.565 -10.006 15.192 1.00 95.81 205 PRO A N 1
ATOM 1470 C CA . PRO A 1 205 ? 1.667 -8.953 14.739 1.00 95.81 205 PRO A CA 1
ATOM 1471 C C . PRO A 1 205 ? 0.875 -9.363 13.485 1.00 95.81 205 PRO A C 1
ATOM 1473 O O . PRO A 1 205 ? 1.320 -10.222 12.712 1.00 95.81 205 PRO A O 1
ATOM 1476 N N . PRO A 1 206 ? -0.294 -8.742 13.256 1.00 97.50 206 PRO A N 1
ATOM 1477 C CA . PRO A 1 206 ? -1.128 -9.026 12.097 1.00 97.50 206 PRO A CA 1
ATOM 1478 C C . PRO A 1 206 ? -0.374 -8.732 10.796 1.00 97.50 206 PRO A C 1
ATOM 1480 O O . PRO A 1 206 ? 0.462 -7.828 10.726 1.00 97.50 206 PRO A O 1
ATOM 1483 N N . ARG A 1 207 ? -0.651 -9.515 9.750 1.00 97.56 207 ARG A N 1
ATOM 1484 C CA . ARG A 1 207 ? 0.007 -9.370 8.445 1.00 97.56 207 ARG A CA 1
ATOM 1485 C C . ARG A 1 207 ? -0.806 -8.482 7.507 1.00 97.56 207 ARG A C 1
ATOM 1487 O O . ARG A 1 207 ? -2.035 -8.517 7.496 1.00 97.56 207 ARG A O 1
ATOM 1494 N N . CYS A 1 208 ? -0.089 -7.706 6.710 1.00 97.44 208 CYS A N 1
ATOM 1495 C CA . CYS A 1 208 ? -0.598 -6.952 5.578 1.00 97.44 208 CYS A CA 1
ATOM 1496 C C . CYS A 1 208 ? -0.698 -7.858 4.338 1.00 97.44 208 CYS A C 1
ATOM 1498 O O . CYS A 1 208 ? 0.031 -8.846 4.228 1.00 97.44 208 CYS A O 1
ATOM 1500 N N . VAL A 1 209 ? -1.535 -7.484 3.371 1.00 96.06 209 VAL A N 1
ATOM 1501 C CA . VAL A 1 209 ? -1.694 -8.155 2.070 1.00 96.06 209 VAL A CA 1
ATOM 1502 C C . VAL A 1 209 ? -0.382 -8.297 1.283 1.00 96.06 209 VAL A C 1
ATOM 1504 O O . VAL A 1 209 ? -0.208 -9.268 0.556 1.00 96.06 209 VAL A O 1
ATOM 1507 N N . CYS A 1 210 ? 0.590 -7.396 1.470 1.00 94.56 210 CYS A N 1
ATOM 1508 C CA . CYS A 1 210 ? 1.931 -7.545 0.883 1.00 94.56 210 CYS A CA 1
ATOM 1509 C C . CYS A 1 210 ? 2.841 -8.559 1.607 1.00 94.56 210 CYS A C 1
ATOM 1511 O O . CYS A 1 210 ? 3.985 -8.755 1.200 1.00 94.56 210 CYS A O 1
ATOM 1513 N N . GLY A 1 211 ? 2.379 -9.157 2.708 1.00 94.62 211 GLY A N 1
ATOM 1514 C CA . GLY A 1 211 ? 3.121 -10.109 3.538 1.00 94.62 211 GLY A CA 1
ATOM 1515 C C . GLY A 1 211 ? 3.911 -9.494 4.701 1.00 94.62 211 GLY A C 1
ATOM 1516 O O . GLY A 1 211 ? 4.299 -10.230 5.616 1.00 94.62 211 GLY A O 1
ATOM 1517 N N . SER A 1 212 ? 4.120 -8.171 4.710 1.00 95.75 212 SER A N 1
ATOM 1518 C CA . SER A 1 212 ? 4.751 -7.465 5.836 1.00 95.75 212 SER A CA 1
ATOM 1519 C C . SER A 1 212 ? 3.843 -7.373 7.056 1.00 95.75 212 SER A C 1
ATOM 1521 O O . SER A 1 212 ? 2.662 -7.709 7.005 1.00 95.75 212 SER A O 1
ATOM 1523 N N . ARG A 1 213 ? 4.406 -6.942 8.184 1.00 97.31 213 ARG A N 1
ATOM 1524 C CA . ARG A 1 213 ? 3.661 -6.747 9.429 1.00 97.31 213 ARG A CA 1
ATOM 1525 C C . ARG A 1 213 ? 2.885 -5.433 9.388 1.00 97.31 213 ARG A C 1
ATOM 1527 O O . ARG A 1 213 ? 3.326 -4.461 8.769 1.00 97.31 213 ARG A O 1
ATOM 1534 N N . LEU A 1 214 ? 1.745 -5.421 10.063 1.00 97.88 214 LEU A N 1
ATOM 1535 C CA . LEU A 1 214 ? 1.042 -4.207 10.441 1.00 97.88 214 LEU A CA 1
ATOM 1536 C C . LEU A 1 214 ? 1.513 -3.783 11.835 1.00 97.88 214 LEU A C 1
ATOM 1538 O O . LEU A 1 214 ? 1.555 -4.602 12.756 1.00 97.88 214 LEU A O 1
ATOM 1542 N N . ALA A 1 215 ? 1.837 -2.504 11.980 1.00 97.44 215 ALA A N 1
ATOM 1543 C CA . ALA A 1 215 ? 2.167 -1.871 13.247 1.00 97.44 215 ALA A CA 1
ATOM 1544 C C . ALA A 1 215 ? 1.021 -0.942 13.659 1.00 97.44 215 ALA A C 1
ATOM 1546 O O . ALA A 1 215 ? 0.519 -0.175 12.839 1.00 97.44 215 ALA A O 1
ATOM 1547 N N . CYS A 1 216 ? 0.607 -1.011 14.923 1.00 97.94 216 CYS A N 1
ATOM 1548 C CA . CYS A 1 216 ? -0.348 -0.064 15.486 1.00 97.94 216 CYS A CA 1
ATOM 1549 C C . CYS A 1 216 ? 0.401 1.200 15.914 1.00 97.94 216 CYS A C 1
ATOM 1551 O O . CYS A 1 216 ? 1.287 1.126 16.765 1.00 97.94 216 CYS A O 1
ATOM 1553 N N . THR A 1 217 ? 0.044 2.343 15.339 1.00 97.94 217 THR A N 1
ATOM 1554 C CA . THR A 1 217 ? 0.627 3.648 15.667 1.00 97.94 217 THR A CA 1
ATOM 1555 C C . THR A 1 217 ? -0.476 4.675 15.898 1.00 97.94 217 THR A C 1
ATOM 1557 O O . THR A 1 217 ? -1.625 4.498 15.479 1.00 97.94 217 THR A O 1
ATOM 1560 N N . SER A 1 218 ? -0.143 5.766 16.585 1.00 98.12 218 SER A N 1
ATOM 1561 C CA . SER A 1 218 ? -1.076 6.891 16.693 1.00 98.12 218 SER A CA 1
ATOM 1562 C C . SER A 1 218 ? -1.214 7.593 15.339 1.00 98.12 218 SER A C 1
ATOM 1564 O O . SER A 1 218 ? -0.247 7.684 14.575 1.00 98.12 218 SER A O 1
ATOM 1566 N N . VAL A 1 219 ? -2.385 8.169 15.050 1.00 97.69 219 VAL A N 1
ATOM 1567 C CA . VAL A 1 219 ? -2.578 8.968 13.825 1.00 97.69 219 VAL A CA 1
ATOM 1568 C C . VAL A 1 219 ? -1.557 10.104 13.723 1.00 97.69 219 VAL A C 1
ATOM 1570 O O . VAL A 1 219 ? -1.017 10.348 12.646 1.00 97.69 219 VAL A O 1
ATOM 1573 N N . ARG A 1 220 ? -1.205 10.741 14.846 1.00 96.56 220 ARG A N 1
ATOM 1574 C CA . ARG A 1 220 ? -0.166 11.780 14.887 1.00 96.56 220 ARG A CA 1
ATOM 1575 C C . ARG A 1 220 ? 1.194 11.276 14.415 1.00 96.56 220 ARG A C 1
ATOM 1577 O O . ARG A 1 220 ? 1.820 11.916 13.573 1.00 96.56 220 ARG A O 1
ATOM 1584 N N . GLU A 1 221 ? 1.644 10.146 14.950 1.00 96.31 221 GLU A N 1
ATOM 1585 C CA . GLU A 1 221 ? 2.907 9.519 14.553 1.00 96.31 221 GLU A CA 1
ATOM 1586 C C . GLU A 1 221 ? 2.884 9.140 13.072 1.00 96.31 221 GLU A C 1
ATOM 1588 O O . GLU A 1 221 ? 3.820 9.451 12.337 1.00 96.31 221 GLU A O 1
ATOM 1593 N N . ARG A 1 222 ? 1.771 8.570 12.598 1.00 96.38 222 ARG A N 1
ATOM 1594 C CA . ARG A 1 222 ? 1.607 8.204 11.191 1.00 96.38 222 ARG A CA 1
ATOM 1595 C C . ARG A 1 222 ? 1.657 9.415 10.253 1.00 96.38 222 ARG A C 1
ATOM 1597 O O . ARG A 1 222 ? 2.301 9.321 9.207 1.00 96.38 222 ARG A O 1
ATOM 1604 N N . VAL A 1 223 ? 1.031 10.540 10.618 1.00 95.62 223 VAL A N 1
ATOM 1605 C CA . VAL A 1 223 ? 1.115 11.811 9.870 1.00 95.62 223 VAL A CA 1
ATOM 1606 C C . VAL A 1 223 ? 2.556 12.324 9.840 1.00 95.62 223 VAL A C 1
ATOM 1608 O O . VAL A 1 223 ? 3.041 12.723 8.783 1.00 95.62 223 VAL A O 1
ATOM 1611 N N . MET A 1 224 ? 3.279 12.257 10.960 1.00 93.81 224 MET A N 1
ATOM 1612 C CA . MET A 1 224 ? 4.702 12.613 10.984 1.00 93.81 224 MET A CA 1
ATOM 1613 C C . MET A 1 224 ? 5.538 11.703 10.072 1.00 93.81 224 MET A C 1
ATOM 1615 O O . MET A 1 224 ? 6.383 12.206 9.334 1.00 93.81 224 MET A O 1
ATOM 1619 N N . SER A 1 225 ? 5.285 10.387 10.061 1.00 92.75 225 SER A N 1
ATOM 1620 C CA . SER A 1 225 ? 5.962 9.460 9.141 1.00 92.75 225 SER A CA 1
ATOM 1621 C C . SER A 1 225 ? 5.634 9.761 7.678 1.00 92.75 225 SER A C 1
ATOM 1623 O O . SER A 1 225 ? 6.537 9.774 6.850 1.00 92.75 225 SER A O 1
ATOM 1625 N N . PHE A 1 226 ? 4.367 10.052 7.362 1.00 91.88 226 PHE A N 1
ATOM 1626 C CA . PHE A 1 226 ? 3.928 10.462 6.023 1.00 91.88 226 PHE A CA 1
ATOM 1627 C C . PHE A 1 226 ? 4.729 11.672 5.527 1.00 91.88 226 PHE A C 1
ATOM 1629 O O . PHE A 1 226 ? 5.251 11.663 4.417 1.00 91.88 226 PHE A O 1
ATOM 1636 N N . ILE A 1 227 ? 4.869 12.691 6.375 1.00 91.94 227 ILE A N 1
ATOM 1637 C CA . ILE A 1 227 ? 5.631 13.905 6.073 1.00 91.94 227 ILE A CA 1
ATOM 1638 C C . ILE A 1 227 ? 7.110 13.585 5.846 1.00 91.94 227 ILE A C 1
ATOM 1640 O O . ILE A 1 227 ? 7.701 14.031 4.863 1.00 91.94 227 ILE A O 1
ATOM 1644 N N . ALA A 1 228 ? 7.711 12.822 6.763 1.00 90.50 228 ALA A N 1
ATOM 1645 C CA . ALA A 1 228 ? 9.131 12.487 6.713 1.00 90.50 228 ALA A CA 1
ATOM 1646 C C . ALA A 1 228 ? 9.496 11.669 5.462 1.00 90.50 228 ALA A C 1
ATOM 1648 O O . ALA A 1 228 ? 10.632 11.731 4.995 1.00 90.50 228 ALA A O 1
ATOM 1649 N N . GLU A 1 229 ? 8.541 10.913 4.914 1.00 87.75 229 GLU A N 1
ATOM 1650 C CA . GLU A 1 229 ? 8.700 10.179 3.657 1.00 87.75 229 GLU A CA 1
ATOM 1651 C C . GLU A 1 229 ? 8.641 11.084 2.415 1.00 87.75 229 GLU A C 1
ATOM 1653 O O . GLU A 1 229 ? 9.321 10.791 1.430 1.00 87.75 229 GLU A O 1
ATOM 1658 N N . GLU A 1 230 ? 7.850 12.163 2.436 1.00 85.69 230 GLU A N 1
ATOM 1659 C CA . GLU A 1 230 ? 7.642 13.036 1.269 1.00 85.69 230 GLU A CA 1
ATOM 1660 C C . GLU A 1 230 ? 8.630 14.202 1.185 1.00 85.69 230 GLU A C 1
ATOM 1662 O O . GLU A 1 230 ? 9.037 14.585 0.086 1.00 85.69 230 GLU A O 1
ATOM 1667 N N . THR A 1 231 ? 9.031 14.776 2.320 1.00 83.50 231 THR A N 1
ATOM 1668 C CA . THR A 1 231 ? 9.852 15.991 2.338 1.00 83.50 231 THR A CA 1
ATOM 1669 C C . THR A 1 231 ? 11.095 15.817 3.208 1.00 83.50 231 THR A C 1
ATOM 1671 O O . THR A 1 231 ? 10.960 15.595 4.410 1.00 83.50 231 THR A O 1
ATOM 1674 N N . PRO A 1 232 ? 12.315 15.999 2.661 1.00 81.56 232 PRO A N 1
ATOM 1675 C CA . PRO A 1 232 ? 13.546 15.947 3.453 1.00 81.56 232 PRO A CA 1
ATOM 1676 C C . PRO A 1 232 ? 13.725 17.168 4.373 1.00 81.56 232 PRO A C 1
ATOM 1678 O O . PRO A 1 232 ? 14.653 17.199 5.176 1.00 81.56 232 PRO A O 1
ATOM 1681 N N . VAL A 1 233 ? 12.871 18.189 4.244 1.00 87.25 233 VAL A N 1
ATOM 1682 C CA . VAL A 1 233 ? 12.939 19.430 5.021 1.00 87.25 233 VAL A CA 1
ATOM 1683 C C . VAL A 1 233 ? 11.973 19.342 6.207 1.00 87.25 233 VAL A C 1
ATOM 1685 O O . VAL A 1 233 ? 10.810 18.991 6.001 1.00 87.25 233 VAL A O 1
ATOM 1688 N N . PRO A 1 234 ? 12.407 19.678 7.437 1.00 84.12 234 PRO A N 1
ATOM 1689 C CA . PRO A 1 234 ? 11.520 19.708 8.596 1.00 84.12 234 PRO A CA 1
ATOM 1690 C C . PRO A 1 234 ? 10.382 20.715 8.384 1.00 84.12 234 PRO A C 1
ATOM 1692 O O . PRO A 1 234 ? 10.615 21.863 8.005 1.00 84.12 234 PRO A O 1
ATOM 1695 N N . LEU A 1 235 ? 9.143 20.282 8.626 1.00 85.50 235 LEU A N 1
ATOM 1696 C CA . LEU A 1 235 ? 7.965 21.138 8.492 1.00 85.50 235 LEU A CA 1
ATOM 1697 C C . LEU A 1 235 ? 7.816 22.097 9.675 1.00 85.50 235 LEU A C 1
ATOM 1699 O O . LEU A 1 235 ? 8.235 21.810 10.796 1.00 85.50 235 LEU A O 1
ATOM 1703 N N . SER A 1 236 ? 7.137 23.219 9.436 1.00 91.88 236 SER A N 1
ATOM 1704 C CA . SER A 1 236 ? 6.686 24.095 10.514 1.00 91.88 236 SER A CA 1
ATOM 1705 C C . SER A 1 236 ? 5.608 23.408 11.364 1.00 91.88 236 SER A C 1
ATOM 1707 O O . SER A 1 236 ? 4.739 22.703 10.844 1.00 91.88 236 SER A O 1
ATOM 1709 N N . ASN A 1 237 ? 5.606 23.678 12.674 1.00 93.00 237 ASN A N 1
ATOM 1710 C CA . ASN A 1 237 ? 4.586 23.160 13.598 1.00 93.00 237 ASN A CA 1
ATOM 1711 C C . ASN A 1 237 ? 3.155 23.523 13.160 1.00 93.00 237 ASN A C 1
ATOM 1713 O O . ASN A 1 237 ? 2.256 22.695 13.257 1.00 93.00 237 ASN A O 1
ATOM 1717 N N . SER A 1 238 ? 2.960 24.712 12.582 1.00 93.81 238 SER A N 1
ATOM 1718 C CA . SER A 1 238 ? 1.663 25.166 12.063 1.00 93.81 238 SER A CA 1
ATOM 1719 C C . SER A 1 238 ? 1.106 24.288 10.937 1.00 93.81 238 SER A C 1
ATOM 1721 O O . SER A 1 238 ? -0.103 24.076 10.845 1.00 93.81 238 SER A O 1
ATOM 1723 N N . LEU A 1 239 ? 1.971 23.750 10.069 1.00 91.62 239 LEU A N 1
ATOM 1724 C CA . LEU A 1 239 ? 1.544 22.858 8.994 1.00 91.62 239 LEU A CA 1
ATOM 1725 C C . LEU A 1 239 ? 1.150 21.487 9.542 1.00 91.62 239 LEU A C 1
ATOM 1727 O O . LEU A 1 239 ? 0.147 20.924 9.106 1.00 91.62 239 LEU A O 1
ATOM 1731 N N . LEU A 1 240 ? 1.910 20.981 10.516 1.00 93.69 240 LEU A N 1
ATOM 1732 C CA . LEU A 1 240 ? 1.579 19.743 11.212 1.00 93.69 240 LEU A CA 1
ATOM 1733 C C . LEU A 1 240 ? 0.233 19.862 11.936 1.00 93.69 240 LEU A C 1
ATOM 1735 O O . LEU A 1 240 ? -0.608 18.985 11.777 1.00 93.69 240 LEU A O 1
ATOM 1739 N N . GLU A 1 241 ? -0.004 20.948 12.676 1.00 94.81 241 GLU A N 1
ATOM 1740 C CA . GLU A 1 241 ? -1.290 21.208 13.341 1.00 94.81 241 GLU A CA 1
ATOM 1741 C C . GLU A 1 241 ? -2.449 21.223 12.339 1.00 94.81 241 GLU A C 1
ATOM 1743 O O . GLU A 1 241 ? -3.468 20.569 12.558 1.00 94.81 241 GLU A O 1
ATOM 1748 N N . ARG A 1 242 ? -2.269 21.881 11.187 1.00 94.56 242 ARG A N 1
ATOM 1749 C CA . ARG A 1 242 ? -3.278 21.902 10.120 1.00 94.56 242 ARG A CA 1
ATOM 1750 C C . ARG A 1 242 ? -3.554 20.513 9.539 1.00 94.56 242 ARG A C 1
ATOM 1752 O O . ARG A 1 242 ? -4.712 20.185 9.296 1.00 94.56 242 ARG A O 1
ATOM 1759 N N . LEU A 1 243 ? -2.518 19.701 9.326 1.00 94.62 243 LEU A N 1
ATOM 1760 C CA . LEU A 1 243 ? -2.680 18.314 8.878 1.00 94.62 243 LEU A CA 1
ATOM 1761 C C . LEU A 1 243 ? -3.355 17.456 9.950 1.00 94.62 243 LEU A C 1
ATOM 1763 O O . LEU A 1 243 ? -4.173 16.614 9.613 1.00 94.62 243 LEU A O 1
ATOM 1767 N N . MET A 1 244 ? -3.089 17.698 11.233 1.00 95.75 244 MET A N 1
ATOM 1768 C CA . MET A 1 244 ? -3.741 16.976 12.329 1.00 95.75 244 MET A CA 1
ATOM 1769 C C . MET A 1 244 ? -5.235 17.286 12.458 1.00 95.75 244 MET A C 1
ATOM 1771 O O . MET A 1 244 ? -5.976 16.426 12.922 1.00 95.75 244 MET A O 1
ATOM 1775 N N . LEU A 1 245 ? -5.706 18.461 12.026 1.00 94.75 245 LEU A N 1
ATOM 1776 C CA . LEU A 1 245 ? -7.144 18.766 12.000 1.00 94.75 245 LEU A CA 1
ATOM 1777 C C . LEU A 1 245 ? -7.909 17.896 10.992 1.00 94.75 245 LEU A C 1
ATOM 1779 O O . LEU A 1 245 ? -9.068 17.559 11.223 1.00 94.75 245 LEU A O 1
ATOM 1783 N N . ARG A 1 246 ? -7.272 17.540 9.871 1.00 93.75 246 ARG A N 1
ATOM 1784 C CA . ARG A 1 246 ? -7.833 16.675 8.821 1.00 93.75 246 ARG A CA 1
ATOM 1785 C C . ARG A 1 246 ? -6.732 15.738 8.309 1.00 93.75 246 ARG A C 1
ATOM 1787 O O . ARG A 1 246 ? -6.179 15.994 7.237 1.00 93.75 246 ARG A O 1
ATOM 1794 N N . PRO A 1 247 ? -6.389 14.679 9.067 1.00 95.12 247 PRO A N 1
ATOM 1795 C CA . PRO A 1 247 ? -5.251 13.822 8.760 1.00 95.12 247 PRO A CA 1
ATOM 1796 C C . PRO A 1 247 ? -5.428 13.189 7.378 1.00 95.12 247 PRO A C 1
ATOM 1798 O O . PRO A 1 247 ? -6.501 12.651 7.102 1.00 95.12 247 PRO A O 1
ATOM 1801 N N . PRO A 1 248 ? -4.407 13.203 6.503 1.00 94.75 248 PRO A N 1
ATOM 1802 C CA . PRO A 1 248 ? -4.481 12.624 5.159 1.00 94.75 248 PRO A CA 1
ATOM 1803 C C . PRO A 1 248 ? -4.412 11.083 5.186 1.00 94.75 248 PRO A C 1
ATOM 1805 O O . PRO A 1 248 ? -3.789 10.467 4.329 1.00 94.75 248 PRO A O 1
ATOM 1808 N N . ILE A 1 249 ? -5.001 10.455 6.206 1.00 96.25 249 ILE A N 1
ATOM 1809 C CA . ILE A 1 249 ? -4.997 9.011 6.422 1.00 96.25 249 ILE A CA 1
ATOM 1810 C C . ILE A 1 249 ? -6.425 8.518 6.226 1.00 96.25 249 ILE A C 1
ATOM 1812 O O . ILE A 1 249 ? -7.339 8.872 6.978 1.00 96.25 249 ILE A O 1
ATOM 1816 N N . MET A 1 250 ? -6.595 7.688 5.206 1.00 95.88 250 MET A N 1
ATOM 1817 C CA . MET A 1 250 ? -7.849 7.029 4.866 1.00 95.88 250 MET A CA 1
ATOM 1818 C C . MET A 1 250 ? -7.720 5.552 5.214 1.00 95.88 250 MET A C 1
ATOM 1820 O O . MET A 1 250 ? -6.709 4.933 4.906 1.00 95.88 250 MET A O 1
ATOM 1824 N N . CYS A 1 251 ? -8.735 4.982 5.855 1.00 97.00 251 CYS A N 1
ATOM 1825 C CA . CYS A 1 251 ? -8.770 3.546 6.099 1.00 97.00 251 CYS A CA 1
ATOM 1826 C C . CYS A 1 251 ? -9.046 2.798 4.787 1.00 97.00 251 CYS A C 1
ATOM 1828 O O . CYS A 1 251 ? -10.095 3.008 4.179 1.00 97.00 251 CYS A O 1
ATOM 1830 N N . ASP A 1 252 ? -8.183 1.866 4.389 1.00 96.44 252 ASP A N 1
ATOM 1831 C CA . ASP A 1 252 ? -8.341 1.103 3.140 1.00 96.44 252 ASP A CA 1
ATOM 1832 C C . ASP A 1 252 ? -9.518 0.112 3.169 1.00 96.44 252 ASP A C 1
ATOM 1834 O O . ASP A 1 252 ? -9.970 -0.369 2.128 1.00 96.44 252 ASP A O 1
ATOM 1838 N N . LEU A 1 253 ? -10.048 -0.205 4.357 1.00 96.38 253 LEU A N 1
ATOM 1839 C CA . LEU A 1 253 ? -11.181 -1.122 4.501 1.00 96.38 253 LEU A CA 1
ATOM 1840 C C . LEU A 1 253 ? -12.532 -0.405 4.425 1.00 96.38 253 LEU A C 1
ATOM 1842 O O . LEU A 1 253 ? -13.391 -0.832 3.652 1.00 96.38 253 LEU A O 1
ATOM 1846 N N . CYS A 1 254 ? -12.743 0.669 5.188 1.00 95.81 254 CYS A N 1
ATOM 1847 C CA . CYS A 1 254 ? -14.014 1.409 5.172 1.00 95.81 254 CYS A CA 1
ATOM 1848 C C . CYS A 1 254 ? -14.004 2.653 4.276 1.00 95.81 254 CYS A C 1
ATOM 1850 O O . CYS A 1 254 ? -15.057 3.255 4.087 1.00 95.81 254 CYS A O 1
ATOM 1852 N N . SER A 1 255 ? -12.846 3.042 3.734 1.00 94.31 255 SER A N 1
ATOM 1853 C CA . SER A 1 255 ? -12.661 4.261 2.935 1.00 94.31 255 SER A CA 1
ATOM 1854 C C . SER A 1 255 ? -13.085 5.543 3.664 1.00 94.31 255 SER A C 1
ATOM 1856 O O . SER A 1 255 ? -13.456 6.525 3.027 1.00 94.31 255 SER A O 1
ATOM 1858 N N . GLN A 1 256 ? -13.026 5.546 4.999 1.00 95.44 256 GLN A N 1
ATOM 1859 C CA . GLN A 1 256 ? -13.296 6.718 5.835 1.00 95.44 256 GLN A CA 1
ATOM 1860 C C . GLN A 1 256 ? -11.991 7.322 6.358 1.00 95.44 256 GLN A C 1
ATOM 1862 O O . GLN A 1 256 ? -11.008 6.609 6.587 1.00 95.44 256 GLN A O 1
ATOM 1867 N N . GLN A 1 257 ? -12.000 8.636 6.577 1.00 96.19 257 GLN A N 1
ATOM 1868 C CA . GLN A 1 257 ? -10.894 9.356 7.204 1.00 96.19 257 GLN A CA 1
ATOM 1869 C C . GLN A 1 257 ? -10.738 8.918 8.666 1.00 96.19 257 GLN A C 1
ATOM 1871 O O . GLN A 1 257 ? -11.721 8.829 9.404 1.00 96.19 257 GLN A O 1
ATOM 1876 N N . VAL A 1 258 ? -9.507 8.633 9.093 1.00 96.62 258 VAL A N 1
ATOM 1877 C CA . VAL A 1 258 ? -9.240 8.194 10.471 1.00 96.62 258 VAL A CA 1
ATOM 1878 C C . VAL A 1 258 ? -9.287 9.391 11.427 1.00 96.62 258 VAL A C 1
ATOM 1880 O O . VAL A 1 258 ? -8.790 10.470 11.110 1.00 96.62 258 VAL A O 1
ATOM 1883 N N . SER A 1 259 ? -9.875 9.203 12.613 1.00 96.12 259 SER A N 1
ATOM 1884 C CA . SER A 1 259 ? -9.944 10.244 13.647 1.00 96.12 259 SER A CA 1
ATOM 1885 C C . SER A 1 259 ? -8.544 10.716 14.078 1.00 96.12 259 SER A C 1
ATOM 1887 O O . SER A 1 259 ? -7.701 9.866 14.367 1.00 96.12 259 SER A O 1
ATOM 1889 N N . PRO A 1 260 ? -8.295 12.034 14.224 1.00 96.50 260 PRO A N 1
ATOM 1890 C CA . PRO A 1 260 ? -7.010 12.576 14.684 1.00 96.50 260 PRO A CA 1
ATOM 1891 C C . PRO A 1 260 ? -6.499 12.017 16.018 1.00 96.50 260 PRO A C 1
ATOM 1893 O O . PRO A 1 260 ? -5.290 11.968 16.244 1.00 96.50 260 PRO A O 1
ATOM 1896 N N . ALA A 1 261 ? -7.418 11.624 16.905 1.00 96.25 261 ALA A N 1
ATOM 1897 C CA . ALA A 1 261 ? -7.113 11.090 18.233 1.00 96.25 261 ALA A CA 1
ATOM 1898 C C . ALA A 1 261 ? -7.041 9.552 18.271 1.00 96.25 261 ALA A C 1
ATOM 1900 O O . ALA A 1 261 ? -6.793 8.980 19.329 1.00 96.25 261 ALA A O 1
ATOM 1901 N N . GLY A 1 262 ? -7.305 8.883 17.145 1.00 96.25 262 GLY A N 1
ATOM 1902 C CA . GLY A 1 262 ? -7.357 7.428 17.068 1.00 96.25 262 GLY A CA 1
ATOM 1903 C C . GLY A 1 262 ? -6.004 6.772 16.802 1.00 96.25 262 GLY A C 1
ATOM 1904 O O . GLY A 1 262 ? -4.993 7.430 16.522 1.00 96.25 262 GLY A O 1
ATOM 1905 N N . ASN A 1 263 ? -6.022 5.442 16.831 1.00 98.19 263 ASN A N 1
ATOM 1906 C CA . ASN A 1 263 ? -4.927 4.614 16.347 1.00 98.19 263 ASN A CA 1
ATOM 1907 C C . ASN A 1 263 ? -5.214 4.087 14.940 1.00 98.19 263 ASN A C 1
ATOM 1909 O O . ASN A 1 263 ? -6.364 3.933 14.506 1.00 98.19 263 ASN A O 1
ATOM 1913 N N . VAL A 1 264 ? -4.135 3.781 14.230 1.00 98.25 264 VAL A N 1
ATOM 1914 C CA . VAL A 1 264 ? -4.168 3.191 12.898 1.00 98.25 264 VAL A CA 1
ATOM 1915 C C . VAL A 1 264 ? -3.170 2.044 12.827 1.00 98.25 264 VAL A C 1
ATOM 1917 O O . VAL A 1 264 ? -2.059 2.119 13.346 1.00 98.25 264 VAL A O 1
ATOM 1920 N N . TRP A 1 265 ? -3.581 0.961 12.181 1.00 98.38 265 TRP A N 1
ATOM 1921 C CA . TRP A 1 265 ? -2.711 -0.148 11.831 1.00 98.38 265 TRP A CA 1
ATOM 1922 C C . TRP A 1 265 ? -2.128 0.119 10.452 1.00 98.38 265 TRP A C 1
ATOM 1924 O O . TRP A 1 265 ? -2.851 0.070 9.460 1.00 98.38 265 TRP A O 1
ATOM 1934 N N . THR A 1 266 ? -0.831 0.401 10.393 1.00 97.75 266 THR A N 1
ATOM 1935 C CA . THR A 1 266 ? -0.132 0.745 9.155 1.00 97.75 266 THR A CA 1
ATOM 1936 C C . THR A 1 266 ? 0.869 -0.334 8.762 1.00 97.75 266 THR A C 1
ATOM 1938 O O . THR A 1 266 ? 1.491 -0.973 9.613 1.00 97.75 266 THR A O 1
ATOM 1941 N N . CYS A 1 267 ? 1.032 -0.578 7.466 1.00 97.56 267 CYS A N 1
ATOM 1942 C CA . CYS A 1 267 ? 2.021 -1.529 6.966 1.00 97.56 267 CYS A CA 1
ATOM 1943 C C . CYS A 1 267 ? 3.454 -1.024 7.183 1.00 97.56 267 CYS A C 1
ATOM 1945 O O . CYS A 1 267 ? 3.804 0.061 6.729 1.00 97.56 267 CYS A O 1
ATOM 1947 N N . GLU A 1 268 ? 4.328 -1.852 7.766 1.00 96.06 268 GLU A N 1
ATOM 1948 C CA . GLU A 1 268 ? 5.746 -1.505 7.978 1.00 96.06 268 GLU A CA 1
ATOM 1949 C C . GLU A 1 268 ? 6.526 -1.268 6.670 1.00 96.06 268 GLU A C 1
ATOM 1951 O O . GLU A 1 268 ? 7.561 -0.602 6.671 1.00 96.06 268 GLU A O 1
ATOM 1956 N N . ASN A 1 269 ? 6.048 -1.793 5.535 1.00 93.62 269 ASN A N 1
ATOM 1957 C CA . ASN A 1 269 ? 6.643 -1.469 4.234 1.00 93.62 269 ASN A CA 1
ATOM 1958 C C . ASN A 1 269 ? 6.281 -0.058 3.746 1.00 93.62 269 ASN A C 1
ATOM 1960 O O . ASN A 1 269 ? 6.883 0.405 2.772 1.00 93.62 269 ASN A O 1
ATOM 1964 N N . GLY A 1 270 ? 5.301 0.605 4.367 1.00 92.00 270 GLY A N 1
ATOM 1965 C CA . GLY A 1 270 ? 4.774 1.895 3.938 1.00 92.00 270 GLY A CA 1
ATOM 1966 C C . GLY A 1 270 ? 4.424 1.888 2.449 1.00 92.00 270 GLY A C 1
ATOM 1967 O O . GLY A 1 270 ? 3.718 1.002 1.958 1.00 92.00 270 GLY A O 1
ATOM 1968 N N . ARG A 1 271 ? 4.995 2.853 1.720 1.00 91.69 271 ARG A N 1
ATOM 1969 C CA . ARG A 1 271 ? 4.807 3.066 0.272 1.00 91.69 271 ARG A CA 1
ATOM 1970 C C . ARG A 1 271 ? 5.777 2.299 -0.629 1.00 91.69 271 ARG A C 1
ATOM 1972 O O . ARG A 1 271 ? 5.900 2.595 -1.815 1.00 91.69 271 ARG A O 1
ATOM 1979 N N . ARG A 1 272 ? 6.538 1.348 -0.081 1.00 91.94 272 ARG A N 1
ATOM 1980 C CA . ARG A 1 272 ? 7.631 0.677 -0.814 1.00 91.94 272 ARG A CA 1
ATOM 1981 C C . ARG A 1 272 ? 7.172 -0.477 -1.702 1.00 91.94 272 ARG A C 1
ATOM 1983 O O . ARG A 1 272 ? 8.023 -1.116 -2.311 1.00 91.94 272 ARG A O 1
ATOM 1990 N N . THR A 1 273 ? 5.874 -0.749 -1.764 1.00 94.38 273 THR A N 1
ATOM 1991 C CA . THR A 1 273 ? 5.297 -1.853 -2.537 1.00 94.38 273 THR A CA 1
ATOM 1992 C C . THR A 1 273 ? 4.157 -1.352 -3.404 1.00 94.38 273 THR A C 1
ATOM 1994 O O . THR A 1 273 ? 3.418 -0.452 -3.000 1.00 94.38 273 THR A O 1
ATOM 1997 N N . VAL A 1 274 ? 3.953 -1.985 -4.553 1.00 93.69 274 VAL A N 1
ATOM 1998 C CA . VAL A 1 274 ? 2.937 -1.570 -5.524 1.00 93.69 274 VAL A CA 1
ATOM 1999 C C . VAL A 1 274 ? 1.504 -1.697 -4.997 1.00 93.69 274 VAL A C 1
ATOM 2001 O O . VAL A 1 274 ? 0.634 -0.930 -5.395 1.00 93.69 274 VAL A O 1
ATOM 2004 N N . LEU A 1 275 ? 1.269 -2.621 -4.056 1.00 92.50 275 LEU A N 1
ATOM 2005 C CA . LEU A 1 275 ? -0.039 -2.856 -3.429 1.00 92.50 275 LEU A CA 1
ATOM 2006 C C . LEU A 1 275 ? -0.572 -1.668 -2.631 1.00 92.50 275 LEU A C 1
ATOM 2008 O O . LEU A 1 275 ? -1.771 -1.587 -2.391 1.00 92.50 275 LEU A O 1
ATOM 2012 N N . HIS A 1 276 ? 0.305 -0.772 -2.193 1.00 85.81 276 HIS A N 1
ATOM 2013 C CA . HIS A 1 276 ? -0.076 0.368 -1.373 1.00 85.81 276 HIS A CA 1
ATOM 2014 C C . HIS A 1 276 ? 0.899 1.517 -1.618 1.00 85.81 276 HIS A C 1
ATOM 2016 O O . HIS A 1 276 ? 1.709 1.887 -0.768 1.00 85.81 276 HIS A O 1
ATOM 2022 N N . SER A 1 277 ? 0.815 2.108 -2.814 1.00 84.25 277 SER A N 1
ATOM 2023 C CA . SER A 1 277 ? 1.620 3.281 -3.181 1.00 84.25 277 SER A CA 1
ATOM 2024 C C . SER A 1 277 ? 1.375 4.497 -2.288 1.00 84.25 277 SER A C 1
ATOM 2026 O O . SER A 1 277 ? 2.233 5.370 -2.211 1.00 84.25 277 SER A O 1
ATOM 2028 N N . VAL A 1 278 ? 0.228 4.548 -1.604 1.00 85.50 278 VAL A N 1
ATOM 2029 C CA . VAL A 1 278 ? -0.136 5.608 -0.644 1.00 85.50 278 VAL A CA 1
ATOM 2030 C C . VAL A 1 278 ? -0.038 5.112 0.811 1.00 85.50 278 VAL A C 1
ATOM 2032 O O . VAL A 1 278 ? -0.484 5.784 1.731 1.00 85.50 278 VAL A O 1
ATOM 2035 N N . ALA A 1 279 ? 0.649 3.982 1.027 1.00 90.75 279 ALA A N 1
ATOM 2036 C CA . ALA A 1 279 ? 0.638 3.161 2.237 1.00 90.75 279 ALA A CA 1
ATOM 2037 C C . ALA A 1 279 ? -0.689 2.416 2.427 1.00 90.75 279 ALA A C 1
ATOM 2039 O O . ALA A 1 279 ? -1.627 2.602 1.654 1.00 90.75 279 ALA A O 1
ATOM 2040 N N . TYR A 1 280 ? -0.678 1.471 3.369 1.00 95.94 280 TYR A N 1
ATOM 2041 C CA . TYR A 1 280 ? -1.837 0.663 3.724 1.00 95.94 280 TYR A CA 1
ATOM 2042 C C . TYR A 1 280 ? -2.162 0.911 5.187 1.00 95.94 280 TYR A C 1
ATOM 2044 O O . TYR A 1 280 ? -1.335 0.594 6.047 1.00 95.94 280 TYR A O 1
ATOM 2052 N N . ASP A 1 281 ? -3.325 1.484 5.445 1.00 97.69 281 ASP A N 1
ATOM 2053 C CA . ASP A 1 281 ? -3.756 2.007 6.728 1.00 97.69 281 ASP A CA 1
ATOM 2054 C C . ASP A 1 281 ? -5.151 1.434 7.064 1.00 97.69 281 ASP A C 1
ATOM 2056 O O . ASP A 1 281 ? -6.112 1.549 6.304 1.00 97.69 281 ASP A O 1
ATOM 2060 N N . VAL A 1 282 ? -5.285 0.795 8.229 1.00 98.06 282 VAL A N 1
ATOM 2061 C CA . VAL A 1 282 ? -6.548 0.229 8.731 1.00 98.06 282 VAL A CA 1
ATOM 2062 C C . VAL A 1 282 ? -6.902 0.902 10.049 1.00 98.06 282 VAL A C 1
ATOM 2064 O O . VAL A 1 282 ? -6.140 0.833 11.012 1.00 98.06 282 VAL A O 1
ATOM 2067 N N . CYS A 1 283 ? -8.062 1.556 10.124 1.00 98.19 283 CYS A N 1
ATOM 2068 C CA . CYS A 1 283 ? -8.497 2.181 11.372 1.00 98.19 283 CYS A CA 1
ATOM 2069 C C . CYS A 1 283 ? -8.736 1.136 12.474 1.00 98.19 283 CYS A C 1
ATOM 2071 O O . CYS A 1 283 ? -9.100 -0.012 12.201 1.00 98.19 283 CYS A O 1
ATOM 2073 N N . GLU A 1 284 ? -8.581 1.556 13.730 1.00 97.56 284 GLU A N 1
ATOM 2074 C CA . GLU A 1 284 ? -8.772 0.699 14.905 1.00 97.56 284 GLU A CA 1
ATOM 2075 C C . GLU A 1 284 ? -10.139 -0.009 14.923 1.00 97.56 284 GLU A C 1
ATOM 2077 O O . GLU A 1 284 ? -10.207 -1.198 15.225 1.00 97.56 284 GLU A O 1
ATOM 2082 N N . ALA A 1 285 ? -11.213 0.666 14.498 1.00 97.00 285 ALA A N 1
ATOM 2083 C CA . ALA A 1 285 ? -12.551 0.076 14.422 1.00 97.00 285 ALA A CA 1
ATOM 2084 C C . ALA A 1 285 ? -12.640 -1.079 13.406 1.00 97.00 285 ALA A C 1
ATOM 2086 O O . ALA A 1 285 ? -13.152 -2.150 13.728 1.00 97.00 285 ALA A O 1
ATOM 2087 N N . CYS A 1 286 ? -12.105 -0.900 12.191 1.00 97.88 286 CYS A N 1
ATOM 2088 C CA . CYS A 1 286 ? -12.084 -1.964 11.181 1.00 97.88 286 CYS A CA 1
ATOM 2089 C C . CYS A 1 286 ? -11.209 -3.139 11.621 1.00 97.88 286 CYS A C 1
ATOM 2091 O O . CYS A 1 286 ? -11.562 -4.293 11.379 1.00 97.88 286 CYS A O 1
ATOM 2093 N N . PHE A 1 287 ? -10.089 -2.856 12.289 1.00 97.94 287 PHE A N 1
ATOM 2094 C CA . PHE A 1 287 ? -9.255 -3.895 12.877 1.00 97.94 287 PHE A CA 1
ATOM 2095 C C . PHE A 1 287 ? -10.020 -4.686 13.948 1.00 97.94 287 PHE A C 1
ATOM 2097 O O . PHE A 1 287 ? -10.107 -5.908 13.853 1.00 97.94 287 PHE A O 1
ATOM 2104 N N . ALA A 1 288 ? -10.633 -4.006 14.922 1.00 96.75 288 ALA A N 1
ATOM 2105 C CA . ALA A 1 288 ? -11.415 -4.626 15.990 1.00 96.75 288 ALA A CA 1
ATOM 2106 C C . ALA A 1 288 ? -12.572 -5.482 15.449 1.00 96.75 288 ALA A C 1
ATOM 2108 O O . ALA A 1 288 ? -12.795 -6.603 15.914 1.00 96.75 288 ALA A O 1
ATOM 2109 N N . TYR A 1 289 ? -13.260 -4.999 14.417 1.00 97.06 289 TYR A N 1
ATOM 2110 C CA . TYR A 1 289 ? -14.331 -5.736 13.758 1.00 97.06 289 TYR A CA 1
ATOM 2111 C C . TYR A 1 289 ? -13.823 -6.976 13.023 1.00 97.06 289 TYR A C 1
ATOM 2113 O O . TYR A 1 289 ? -14.278 -8.087 13.292 1.00 97.06 289 TYR A O 1
ATOM 2121 N N . HIS A 1 290 ? -12.849 -6.828 12.123 1.00 97.56 290 HIS A N 1
ATOM 2122 C CA . HIS A 1 290 ? -12.414 -7.947 11.287 1.00 97.56 290 HIS A CA 1
ATOM 2123 C C . HIS A 1 290 ? -11.537 -8.958 12.031 1.00 97.56 290 HIS A C 1
ATOM 2125 O O . HIS A 1 290 ? -11.644 -10.150 11.754 1.00 97.56 290 HIS A O 1
ATOM 2131 N N . ALA A 1 291 ? -10.712 -8.523 12.986 1.00 97.31 291 ALA A N 1
ATOM 2132 C CA . ALA A 1 291 ? -9.920 -9.431 13.808 1.00 97.31 291 ALA A CA 1
ATOM 2133 C C . ALA A 1 291 ? -10.746 -10.006 14.965 1.00 97.31 291 ALA A C 1
ATOM 2135 O O . ALA A 1 291 ? -10.814 -11.219 15.154 1.00 97.31 291 ALA A O 1
ATOM 2136 N N . HIS A 1 292 ? -11.417 -9.163 15.745 1.00 95.94 292 HIS A N 1
ATOM 2137 C CA . HIS A 1 292 ? -12.027 -9.599 17.002 1.00 95.94 292 HIS A CA 1
ATOM 2138 C C . HIS A 1 292 ? -13.539 -9.799 16.932 1.00 95.94 292 HIS A C 1
ATOM 2140 O O . HIS A 1 292 ? -14.099 -10.347 17.881 1.00 95.94 292 HIS A O 1
ATOM 2146 N N . GLY A 1 293 ? -14.199 -9.473 15.816 1.00 95.31 293 GLY A N 1
ATOM 2147 C CA . GLY A 1 293 ? -15.657 -9.559 15.672 1.00 95.31 293 GLY A CA 1
ATOM 2148 C C . GLY A 1 293 ? -16.406 -8.599 16.589 1.00 95.31 293 GLY A C 1
ATOM 2149 O O . GLY A 1 293 ? -17.533 -8.895 16.970 1.00 95.31 293 GLY A O 1
ATOM 2150 N N . ILE A 1 294 ? -15.760 -7.504 16.997 1.00 95.50 294 ILE A N 1
ATOM 2151 C CA . ILE A 1 294 ? -16.390 -6.447 17.787 1.00 95.50 294 ILE A CA 1
ATOM 2152 C C . ILE A 1 294 ? -17.235 -5.621 16.823 1.00 95.50 294 ILE A C 1
ATOM 2154 O O . ILE A 1 294 ? -16.685 -5.002 15.916 1.00 95.50 294 ILE A O 1
ATOM 2158 N N . GLU A 1 295 ? -18.554 -5.643 16.994 1.00 93.19 295 GLU A N 1
ATOM 2159 C CA . GLU A 1 295 ? -19.475 -4.853 16.177 1.00 93.19 295 GLU A CA 1
ATOM 2160 C C . GLU A 1 295 ? -19.084 -3.374 16.234 1.00 93.19 295 GLU A C 1
ATOM 2162 O O . GLU A 1 295 ? -18.884 -2.809 17.311 1.00 93.19 295 GLU A O 1
ATOM 2167 N N . ILE A 1 296 ? -18.929 -2.754 15.063 1.00 88.75 296 ILE A N 1
ATOM 2168 C CA . ILE A 1 296 ? -18.711 -1.312 14.977 1.00 88.75 296 ILE A CA 1
ATOM 2169 C C . ILE A 1 296 ? -20.054 -0.687 15.341 1.00 88.75 296 ILE A C 1
ATOM 2171 O O . ILE A 1 296 ? -21.027 -0.992 14.647 1.00 88.75 296 ILE A O 1
ATOM 2175 N N . PRO A 1 297 ? -20.143 0.147 16.396 1.00 83.31 297 PRO A N 1
ATOM 2176 C CA . PRO A 1 297 ? -21.366 0.881 16.673 1.00 83.31 297 PRO A CA 1
ATOM 2177 C C . PRO A 1 297 ? -21.746 1.603 15.389 1.00 83.31 297 PRO A C 1
ATOM 2179 O O . PRO A 1 297 ? -20.942 2.391 14.885 1.00 83.31 297 PRO A O 1
ATOM 2182 N N . GLU A 1 298 ? -22.901 1.268 14.812 1.00 77.88 298 GLU A N 1
ATOM 2183 C CA . GLU A 1 298 ? -23.398 1.963 13.634 1.00 77.88 298 GLU A CA 1
ATOM 2184 C C . GLU A 1 298 ? -23.495 3.433 14.027 1.00 77.88 298 GLU A C 1
ATOM 2186 O O . GLU A 1 298 ? -24.379 3.826 14.789 1.00 77.88 298 GLU A O 1
ATOM 2191 N N . LEU A 1 299 ? -22.522 4.236 13.589 1.00 66.69 299 LEU A N 1
ATOM 2192 C CA . LEU A 1 299 ? -22.578 5.677 13.734 1.00 66.69 299 LEU A CA 1
ATOM 2193 C C . LEU A 1 299 ? -23.763 6.079 12.873 1.00 66.69 299 LEU A C 1
ATOM 2195 O O . LEU A 1 299 ? -23.669 6.102 11.644 1.00 66.69 299 LEU A O 1
ATOM 2199 N N . SER A 1 300 ? -24.902 6.243 13.543 1.00 54.81 300 SER A N 1
ATOM 2200 C CA . SER A 1 300 ? -26.204 6.484 12.955 1.00 54.81 300 SER A CA 1
ATOM 2201 C C . SER A 1 300 ? -26.041 7.534 11.872 1.00 54.81 300 SER A C 1
ATOM 2203 O O . SER A 1 300 ? -25.738 8.692 12.160 1.00 54.81 300 SER A O 1
ATOM 2205 N N . SER A 1 301 ? -26.222 7.125 10.617 1.00 58.75 301 SER A N 1
ATOM 2206 C CA . SER A 1 301 ? -26.039 7.960 9.425 1.00 58.75 301 SER A CA 1
ATOM 2207 C C . SER A 1 301 ? -27.020 9.146 9.357 1.00 58.75 301 SER A C 1
ATOM 2209 O O . SER A 1 301 ? -27.105 9.827 8.343 1.00 58.75 301 SER A O 1
ATOM 2211 N N . SER A 1 302 ? -27.771 9.390 10.432 1.00 57.91 302 SER A N 1
ATOM 2212 C CA . SER A 1 302 ? -28.823 10.382 10.585 1.00 57.91 302 SER A CA 1
ATOM 2213 C C . SER A 1 302 ? -28.337 11.805 10.872 1.00 57.91 302 SER A C 1
ATOM 2215 O O . SER A 1 302 ? -29.160 12.705 10.787 1.00 57.91 302 SER A O 1
ATOM 2217 N N . GLU A 1 303 ? -27.058 12.050 11.187 1.00 60.78 303 GLU A N 1
ATOM 2218 C CA . GLU A 1 303 ? -26.577 13.417 11.505 1.00 60.78 303 GLU A CA 1
ATOM 2219 C C . GLU A 1 303 ? -25.757 14.102 10.396 1.00 60.78 303 GLU A C 1
ATOM 2221 O O . GLU A 1 303 ? -25.374 15.256 10.549 1.00 60.78 303 GLU A O 1
ATOM 2226 N N . LEU A 1 304 ? -25.511 13.445 9.255 1.00 60.94 304 LEU A N 1
ATOM 2227 C CA . LEU A 1 304 ? -24.818 14.062 8.104 1.00 60.94 304 LEU A CA 1
ATOM 2228 C C . LEU A 1 304 ? -25.760 14.404 6.936 1.00 60.94 304 LEU A C 1
ATOM 2230 O O . LEU A 1 304 ? -25.309 14.819 5.871 1.00 60.94 304 LEU A O 1
ATOM 2234 N N . GLY A 1 305 ? -27.070 14.248 7.135 1.00 52.69 305 GLY A N 1
ATOM 2235 C CA . GLY A 1 305 ? -28.102 14.644 6.182 1.00 52.69 305 GLY A CA 1
ATOM 2236 C C . GLY A 1 305 ? -28.508 16.105 6.335 1.00 52.69 305 GLY A C 1
ATOM 2237 O O . GLY A 1 305 ? -29.644 16.359 6.702 1.00 52.69 305 GLY A O 1
ATOM 2238 N N . ASP A 1 306 ? -27.592 17.037 6.075 1.00 54.12 306 ASP A N 1
ATOM 2239 C CA . ASP A 1 306 ? -27.947 18.384 5.600 1.00 54.12 306 ASP A CA 1
ATOM 2240 C C . ASP A 1 306 ? -26.732 19.006 4.896 1.00 54.12 306 ASP A C 1
ATOM 2242 O O . ASP A 1 306 ? -26.144 20.005 5.314 1.00 54.12 306 ASP A O 1
ATOM 2246 N N . SER A 1 307 ? -26.271 18.330 3.839 1.00 57.81 307 SER A N 1
ATOM 2247 C CA . SER A 1 307 ? -25.376 18.961 2.873 1.00 57.81 307 SER A CA 1
ATOM 2248 C C . SER A 1 307 ? -26.215 19.977 2.116 1.00 57.81 307 SER A C 1
ATOM 2250 O O . SER A 1 307 ? -26.858 19.632 1.133 1.00 57.81 307 SER A O 1
ATOM 2252 N N . MET A 1 308 ? -26.216 21.200 2.643 1.00 59.41 308 MET A N 1
ATOM 2253 C CA . MET A 1 308 ? -26.593 22.444 1.986 1.00 59.41 308 MET A CA 1
ATOM 2254 C C . MET A 1 308 ? -26.252 22.337 0.489 1.00 59.41 308 MET A C 1
ATOM 2256 O O . MET A 1 308 ? -25.080 22.394 0.113 1.00 59.41 308 MET A O 1
ATOM 2260 N N . GLU A 1 309 ? -27.267 22.080 -0.341 1.00 64.12 309 GLU A N 1
ATOM 2261 C CA . GLU A 1 309 ? -27.194 22.231 -1.792 1.00 64.12 309 GLU A CA 1
ATOM 2262 C C . GLU A 1 309 ? -26.910 23.717 -2.015 1.00 64.12 309 GLU A C 1
ATOM 2264 O O . GLU A 1 309 ? -27.803 24.554 -1.951 1.00 64.12 309 GLU A O 1
ATOM 2269 N N . LEU A 1 310 ? -25.629 24.077 -2.112 1.00 63.31 310 LEU A N 1
ATOM 2270 C CA . LEU A 1 310 ? -25.239 25.410 -2.533 1.00 63.31 310 LEU A CA 1
ATOM 2271 C C . LEU A 1 310 ? -25.610 25.493 -4.006 1.00 63.31 310 LEU A C 1
ATOM 2273 O O . LEU A 1 310 ? -24.918 24.914 -4.841 1.00 63.31 310 LEU A O 1
ATOM 2277 N N . ASP A 1 311 ? -26.736 26.152 -4.270 1.00 51.03 311 ASP A N 1
ATOM 2278 C CA . ASP A 1 311 ? -27.237 26.503 -5.590 1.00 51.03 311 ASP A CA 1
ATOM 2279 C C . ASP A 1 311 ? -26.069 26.954 -6.489 1.00 51.03 311 ASP A C 1
ATOM 2281 O O . ASP A 1 311 ? -25.493 28.029 -6.305 1.00 51.03 311 ASP A O 1
ATOM 2285 N N . GLU A 1 312 ? -25.699 26.118 -7.464 1.00 67.94 312 GLU A N 1
ATOM 2286 C CA . GLU A 1 312 ? -24.727 26.417 -8.527 1.00 67.94 312 GLU A CA 1
ATOM 2287 C C . GLU A 1 312 ? -25.315 27.410 -9.560 1.00 67.94 312 GLU A C 1
ATOM 2289 O O . GLU A 1 312 ? -25.120 27.260 -10.762 1.00 67.94 312 GLU A O 1
ATOM 2294 N N . ASP A 1 313 ? -26.026 28.439 -9.090 1.00 59.25 313 ASP A N 1
ATOM 2295 C CA . ASP A 1 313 ? -26.679 29.489 -9.885 1.00 59.25 313 ASP A CA 1
ATOM 2296 C C . ASP A 1 313 ? -26.094 30.879 -9.556 1.00 59.25 313 ASP A C 1
ATOM 2298 O O . ASP A 1 313 ? -26.819 31.855 -9.370 1.00 59.25 313 ASP A O 1
ATOM 2302 N N . SER A 1 314 ? -24.764 31.004 -9.470 1.00 61.06 314 SER A N 1
ATOM 2303 C CA . SER A 1 314 ? -24.115 32.324 -9.437 1.00 61.06 314 SER A CA 1
ATOM 2304 C C . SER A 1 314 ? -23.207 32.501 -10.649 1.00 61.06 314 SER A C 1
ATOM 2306 O O . SER A 1 314 ? -22.055 32.072 -10.674 1.00 61.06 314 SER A O 1
ATOM 2308 N N . ASP A 1 315 ? -23.809 33.104 -11.674 1.00 59.44 315 ASP A N 1
ATOM 2309 C CA . ASP A 1 315 ? -23.204 34.113 -12.543 1.00 59.44 315 ASP A CA 1
ATOM 2310 C C . ASP A 1 315 ? -21.792 33.789 -13.050 1.00 59.44 315 ASP A C 1
ATOM 2312 O O . ASP A 1 315 ? -20.785 34.387 -12.667 1.00 59.44 315 ASP A O 1
ATOM 2316 N N . ARG A 1 316 ? -21.717 32.859 -14.005 1.00 63.84 316 ARG A N 1
ATOM 2317 C CA . ARG A 1 316 ? -20.627 32.876 -14.984 1.00 63.84 316 ARG A CA 1
ATOM 2318 C C . ARG A 1 316 ? -20.834 34.092 -15.884 1.00 63.84 316 ARG A C 1
ATOM 2320 O O . ARG A 1 316 ? -21.492 33.987 -16.914 1.00 63.84 316 ARG A O 1
ATOM 2327 N N . ASP A 1 317 ? -20.269 35.223 -15.472 1.00 62.28 317 ASP A N 1
ATOM 2328 C CA . ASP A 1 317 ? -20.039 36.365 -16.349 1.00 62.28 317 ASP A CA 1
ATOM 2329 C C . ASP A 1 317 ? -19.256 35.884 -17.579 1.00 62.28 317 ASP A C 1
ATOM 2331 O O . ASP A 1 317 ? -18.094 35.464 -17.518 1.00 62.28 317 ASP A O 1
ATOM 2335 N N . GLU A 1 318 ? -19.967 35.882 -18.697 1.00 67.75 318 GLU A N 1
ATOM 2336 C CA . GLU A 1 318 ? -19.523 35.612 -20.052 1.00 67.75 318 GLU A CA 1
ATOM 2337 C C . GLU A 1 318 ? -18.533 36.721 -20.448 1.00 67.75 318 GLU A C 1
ATOM 2339 O O . GLU A 1 318 ? -18.909 37.761 -20.981 1.00 67.75 318 GLU A O 1
ATOM 2344 N N . LEU A 1 319 ? -17.254 36.553 -20.091 1.00 66.50 319 LEU A N 1
ATOM 2345 C CA . LEU A 1 319 ? -16.194 37.447 -20.553 1.00 66.50 319 LEU A CA 1
ATOM 2346 C C . LEU A 1 319 ? -15.964 37.202 -22.045 1.00 66.50 319 LEU A C 1
ATOM 2348 O O . LEU A 1 319 ? -15.325 36.225 -22.442 1.00 66.50 319 LEU A O 1
ATOM 2352 N N . ASP A 1 320 ? -16.534 38.107 -22.832 1.00 60.53 320 ASP A N 1
ATOM 2353 C CA . ASP A 1 320 ? -16.420 38.228 -24.279 1.00 60.53 320 ASP A CA 1
ATOM 2354 C C . ASP A 1 320 ? -14.935 38.352 -24.699 1.00 60.53 320 ASP A C 1
ATOM 2356 O O . ASP A 1 320 ? -14.250 39.278 -24.255 1.00 60.53 320 ASP A O 1
ATOM 2360 N N . PRO A 1 321 ? -14.380 37.409 -25.486 1.00 66.00 321 PRO A N 1
ATOM 2361 C CA . PRO A 1 321 ? -12.970 37.413 -25.879 1.00 66.00 321 PRO A CA 1
ATOM 2362 C C . PRO A 1 321 ? -12.631 38.344 -27.061 1.00 66.00 321 PRO A C 1
ATOM 2364 O O . PRO A 1 321 ? -11.528 38.246 -27.605 1.00 66.00 321 PRO A O 1
ATOM 2367 N N . GLU A 1 322 ? -13.523 39.245 -27.472 1.00 67.38 322 GLU A N 1
ATOM 2368 C CA . GLU A 1 322 ? -13.280 40.170 -28.586 1.00 67.38 322 GLU A CA 1
ATOM 2369 C C . GLU A 1 322 ? -12.715 41.517 -28.108 1.00 67.38 322 GLU A C 1
ATOM 2371 O O . GLU A 1 322 ? -13.454 42.485 -28.063 1.00 67.38 322 GLU A O 1
ATOM 2376 N N . ASP A 1 323 ? -11.432 41.594 -27.718 1.00 55.78 323 ASP A N 1
ATOM 2377 C CA . ASP A 1 323 ? -10.681 42.878 -27.683 1.00 55.78 323 ASP A CA 1
ATOM 2378 C C . ASP A 1 323 ? -9.175 42.695 -27.367 1.00 55.78 323 ASP A C 1
ATOM 2380 O O . ASP A 1 323 ? -8.584 43.394 -26.541 1.00 55.78 323 ASP A O 1
ATOM 2384 N N . PHE A 1 324 ? -8.497 41.744 -28.020 1.00 65.00 324 PHE A N 1
ATOM 2385 C CA . PHE A 1 324 ? -7.027 41.785 -28.097 1.00 65.00 324 PHE A CA 1
ATOM 2386 C C . PHE A 1 324 ? -6.600 42.111 -29.523 1.00 65.00 324 PHE A C 1
ATOM 2388 O O . PHE A 1 324 ? -5.985 41.303 -30.222 1.00 65.00 324 PHE A O 1
ATOM 2395 N N . ASP A 1 325 ? -7.010 43.307 -29.947 1.00 62.38 325 ASP A N 1
ATOM 2396 C CA . ASP A 1 325 ? -6.541 43.923 -31.173 1.00 62.38 325 ASP A CA 1
ATOM 2397 C C . ASP A 1 325 ? -5.055 44.281 -31.060 1.00 62.38 325 ASP A C 1
ATOM 2399 O O . ASP A 1 325 ? -4.524 44.754 -30.053 1.00 62.38 325 ASP A O 1
ATOM 2403 N N . SER A 1 326 ? -4.402 43.965 -32.159 1.00 72.62 326 SER A N 1
ATOM 2404 C CA . SER A 1 326 ? -2.995 44.053 -32.493 1.00 72.62 326 SER A CA 1
ATOM 2405 C C . SER A 1 326 ? -2.478 45.481 -32.654 1.00 72.62 326 SER A C 1
ATOM 2407 O O . SER A 1 326 ? -2.836 46.106 -33.643 1.00 72.62 326 SER A O 1
ATOM 2409 N N . GLU A 1 327 ? -1.534 45.914 -31.815 1.00 71.69 327 GLU A N 1
ATOM 2410 C CA . GLU A 1 327 ? -0.505 46.939 -32.100 1.00 71.69 327 GLU A CA 1
ATOM 2411 C C . GLU A 1 327 ? 0.700 46.567 -31.198 1.00 71.69 327 GLU A C 1
ATOM 2413 O O . GLU A 1 327 ? 0.528 46.293 -30.016 1.00 71.69 327 GLU A O 1
ATOM 2418 N N . ASP A 1 328 ? 1.919 46.310 -31.666 1.00 63.31 328 ASP A N 1
ATOM 2419 C CA . ASP A 1 328 ? 2.810 47.251 -32.336 1.00 63.31 328 ASP A CA 1
ATOM 2420 C C . ASP A 1 328 ? 4.000 46.469 -32.940 1.00 63.31 328 ASP A C 1
ATOM 2422 O O . ASP A 1 328 ? 4.728 45.768 -32.228 1.00 63.31 328 ASP A O 1
ATOM 2426 N N . GLU A 1 329 ? 4.213 46.611 -34.250 1.00 67.94 329 GLU A N 1
ATOM 2427 C CA . GLU A 1 329 ? 5.521 46.425 -34.886 1.00 67.94 329 GLU A CA 1
ATOM 2428 C C . GLU A 1 329 ? 6.183 47.804 -35.011 1.00 67.94 329 GLU A C 1
ATOM 2430 O O . GLU A 1 329 ? 5.683 48.664 -35.740 1.00 67.94 329 GLU A O 1
ATOM 2435 N N . ALA A 1 330 ? 7.339 47.985 -34.365 1.00 65.94 330 ALA A N 1
ATOM 2436 C CA . ALA A 1 330 ? 8.341 48.990 -34.723 1.00 65.94 330 ALA A CA 1
ATOM 2437 C C . ALA A 1 330 ? 9.749 48.534 -34.313 1.00 65.94 330 ALA A C 1
ATOM 2439 O O . ALA A 1 330 ? 9.927 48.116 -33.145 1.00 65.94 330 ALA A O 1
#

Sequence (330 aa):
MTQPDPSLAGVNGTSLTCSSMQSAGTDDAECIICFESLSSRGGSVPLPCDCKVLYCSHCWDRALAASMSACGWALCPSCRSPMQVDLEPKCGRLLFTRSPGGAPGQAMQDEWRKRLYEQAKPMQIQLLQEYGAKFRCSSLQGPLAAGGEPSPAAADSGTADRVMGDEPAASAADEAAAEPTLGASCSSSSRSPGDRSPTDSAQEPPRCVCGSRLACTSVRERVMSFIAEETPVPLSNSLLERLMLRPPIMCDLCSQQVSPAGNVWTCENGRRTVLHSVAYDVCEACFAYHAHGIEIPELSSSELGDSMELDEDSDRDELDPEDFDSEDEA

Radius of gyration: 29.74 Å; chains: 1; bounding box: 62×78×93 Å

Foldseek 3Di:
DDDDDPDDDDPDPPPPDDDDDDDDDPPQQAAPPPRHRQVVLVHFDDDQDPDPHTHRPQVLFLQQLVCCLVPLFRAGPPPRFGWQWAQDLVPLDIDIHGDPDDDDDPVVSVVSLLRLLVSQQVVLLVLLQVLLVVVVVVVVPPPPPPDDPDDDDDDDDDDDDDDDDDDDDDDDDDDDDDDDDDDDDDDPDDDDPDDDDPPPPPRQAGAGSVRAHWDKDQLLVVLVVLCVVPDVDDDDPVVSVVCLVQPPDAASNPRHGEHSGFIWTWGPCASSGPSCSNTHIHTPLSSCCSNVVDDRPPPPPPPVPPPPPPPPPDDPDPPDPPDPDDDDDD

Organism: Polarella glacialis (NCBI:txid89957)